Protein AF-X1V7N9-F1 (afdb_monomer)

pLDDT: mean 89.51, std 13.37, range [38.22, 98.44]

Solvent-accessible surface area (backbone atoms only — not comparable to full-atom values): 12592 Å² total; per-residue (Å²): 111,50,79,49,88,51,75,93,70,95,48,98,83,55,87,80,63,100,52,61,42,39,44,36,37,60,33,80,88,41,98,61,36,90,75,56,85,63,62,68,46,77,52,66,62,67,78,52,38,64,58,51,50,52,35,36,80,69,66,78,36,95,77,74,98,68,72,43,44,87,46,46,66,58,38,64,68,34,92,61,50,35,76,69,57,81,83,74,93,64,95,62,65,91,80,86,86,76,58,60,85,38,86,73,41,46,41,65,40,41,48,50,13,56,48,8,44,47,54,49,62,58,45,32,72,74,48,56,65,69,82,72,73,74,75,50,58,76,56,38,86,92,46,92,86,42,74,64,73,90,72,65,60,66,52,64,63,36,62,68,60,14,48,51,28,27,30,75,62,70,16,57,92,56,48,88,58,74,93,80,85,89,84,76,68,98,37,65,62,52,50,54,52,50,55,53,61,72,73,98

Secondary structure (DSSP, 8-state):
-EEE--PPP--TTS---SS-EEEEE--TTSTTGGG---SEEEEE--S-HHHHHHHHHTTS-S--S---GGGHHHHHHSTTHHHH------S----PPP-TTSTTTTSHHHHHHHHHH--HHHHIIIII-S-----SSSSPTTSTT---GGG--S----HHHHHHHHHHTT-GGGTTPPP------S-HHHHHHHHHHHH-

Structure (mmCIF, N/CA/C/O backbone):
data_AF-X1V7N9-F1
#
_entry.id   AF-X1V7N9-F1
#
loop_
_atom_site.group_PDB
_atom_site.id
_atom_site.type_symbol
_atom_site.label_atom_id
_atom_site.label_alt_id
_atom_site.label_comp_id
_atom_site.label_asym_id
_atom_site.label_entity_id
_atom_site.label_seq_id
_atom_site.pdbx_PDB_ins_code
_atom_site.Cartn_x
_atom_site.Cartn_y
_atom_site.Cartn_z
_atom_site.occupancy
_atom_site.B_iso_or_equiv
_atom_site.auth_seq_id
_atom_site.auth_comp_id
_atom_site.auth_asym_id
_atom_site.auth_atom_id
_atom_site.pdbx_PDB_model_num
ATOM 1 N N . MET A 1 1 ? 1.442 10.763 -28.855 1.00 57.47 1 MET A N 1
ATOM 2 C CA . MET A 1 1 ? 1.276 9.351 -29.275 1.00 57.47 1 MET A CA 1
ATOM 3 C C . MET A 1 1 ? -0.052 9.181 -29.985 1.00 57.47 1 MET A C 1
ATOM 5 O O . MET A 1 1 ? -1.033 9.761 -29.531 1.00 57.47 1 MET A O 1
ATOM 9 N N . LYS A 1 2 ? -0.088 8.415 -31.080 1.00 54.50 2 LYS A N 1
ATOM 10 C CA . LYS A 1 2 ? -1.349 7.892 -31.628 1.00 54.50 2 LYS A CA 1
ATOM 11 C C . LYS A 1 2 ? -1.605 6.553 -30.930 1.00 54.50 2 LYS A C 1
ATOM 13 O O . LYS A 1 2 ? -0.701 5.728 -30.841 1.00 54.50 2 LYS A O 1
ATOM 18 N N . ILE A 1 3 ? -2.799 6.384 -30.368 1.00 52.31 3 ILE A N 1
ATOM 19 C CA . ILE A 1 3 ? -3.181 5.175 -29.630 1.00 52.31 3 ILE A CA 1
ATOM 20 C C . ILE A 1 3 ? -4.024 4.310 -30.560 1.00 52.31 3 ILE A C 1
ATOM 22 O O . ILE A 1 3 ? -5.064 4.759 -31.042 1.00 52.31 3 ILE A O 1
ATOM 26 N N . SER A 1 4 ? -3.593 3.074 -30.796 1.00 51.97 4 SER A N 1
ATOM 27 C CA . SER A 1 4 ? -4.365 2.076 -31.534 1.00 51.97 4 SER A CA 1
ATOM 28 C C . SER A 1 4 ? -4.556 0.842 -30.665 1.00 51.97 4 SER A C 1
ATOM 30 O O . SER A 1 4 ? -3.591 0.222 -30.226 1.00 51.97 4 SER A O 1
ATOM 32 N N . THR A 1 5 ? -5.807 0.466 -30.416 1.00 45.84 5 THR A N 1
ATOM 33 C CA . THR A 1 5 ? -6.138 -0.794 -29.747 1.00 45.84 5 THR A CA 1
ATOM 34 C C . THR A 1 5 ? -5.964 -1.932 -30.747 1.00 45.84 5 THR A C 1
ATOM 36 O O . THR A 1 5 ? -6.730 -2.040 -31.703 1.00 45.84 5 THR A O 1
ATOM 39 N N . VAL A 1 6 ? -4.953 -2.778 -30.548 1.00 50.75 6 VAL A N 1
ATOM 40 C CA . VAL A 1 6 ? -4.709 -3.952 -31.393 1.00 50.75 6 VAL A CA 1
ATOM 41 C C . VAL A 1 6 ? -5.011 -5.194 -30.564 1.00 50.75 6 VAL A C 1
ATOM 43 O O . VAL A 1 6 ? -4.301 -5.494 -29.616 1.00 50.75 6 VAL A O 1
ATOM 46 N N . ARG A 1 7 ? -6.082 -5.919 -30.910 1.00 43.81 7 ARG A N 1
ATOM 47 C CA . ARG A 1 7 ? -6.234 -7.321 -30.485 1.00 43.81 7 ARG A CA 1
ATOM 48 C C . ARG A 1 7 ? -5.282 -8.179 -31.316 1.00 43.81 7 ARG A C 1
ATOM 50 O O . ARG A 1 7 ? -5.100 -7.857 -32.494 1.00 43.81 7 ARG A O 1
ATOM 57 N N . PRO A 1 8 ? -4.718 -9.266 -30.771 1.00 42.75 8 PRO A N 1
ATOM 58 C CA . PRO A 1 8 ? -3.712 -10.034 -31.484 1.00 42.75 8 PRO A CA 1
ATOM 59 C C . PRO A 1 8 ? -4.288 -10.564 -32.803 1.00 42.75 8 PRO A C 1
ATOM 61 O O . PRO A 1 8 ? -5.242 -11.343 -32.828 1.00 42.75 8 PRO A O 1
ATOM 64 N N . LYS A 1 9 ? -3.697 -10.138 -33.923 1.00 38.41 9 LYS A N 1
ATOM 65 C CA . LYS A 1 9 ? -3.651 -10.947 -35.141 1.00 38.41 9 LYS A CA 1
ATOM 66 C C . LYS A 1 9 ? -2.248 -11.542 -35.168 1.00 38.41 9 LYS A C 1
ATOM 68 O O . LYS A 1 9 ? -1.301 -10.762 -35.185 1.00 38.41 9 LYS A O 1
ATOM 73 N N . PRO A 1 10 ? -2.096 -12.873 -35.162 1.00 39.56 10 PRO A N 1
ATOM 74 C CA . PRO A 1 10 ? -0.777 -13.477 -35.197 1.00 39.56 10 PRO A CA 1
ATOM 75 C C . PRO A 1 10 ? -0.160 -13.175 -36.565 1.00 39.56 10 PRO A C 1
ATOM 77 O O . PRO A 1 10 ? -0.597 -13.711 -37.585 1.00 39.56 10 PRO A O 1
ATOM 80 N N . THR A 1 11 ? 0.828 -12.286 -36.605 1.00 41.50 11 THR A N 1
ATOM 81 C CA . THR A 1 11 ? 1.711 -12.116 -37.760 1.00 41.50 11 THR A CA 1
ATOM 82 C C . THR A 1 11 ? 3.128 -12.487 -37.350 1.00 41.50 11 THR A C 1
ATOM 84 O O . THR A 1 11 ? 3.500 -12.418 -36.185 1.00 41.50 11 THR A O 1
ATOM 87 N N . LYS A 1 12 ? 3.921 -12.936 -38.325 1.00 38.22 12 LYS A N 1
ATOM 88 C CA . LYS A 1 12 ? 5.269 -13.492 -38.116 1.00 38.22 12 LYS A CA 1
ATOM 89 C C . LYS A 1 12 ? 6.261 -12.542 -37.428 1.00 38.22 12 LYS A C 1
ATOM 91 O O . LYS A 1 12 ? 7.266 -13.026 -36.926 1.00 38.22 12 LYS A O 1
ATOM 96 N N . ASP A 1 13 ? 5.941 -11.249 -37.388 1.00 44.69 13 ASP A N 1
ATOM 97 C CA . ASP A 1 13 ? 6.798 -10.179 -36.873 1.00 44.69 13 ASP A CA 1
ATOM 98 C C . ASP A 1 13 ? 6.237 -9.516 -35.598 1.00 44.69 13 ASP A C 1
ATOM 100 O O . ASP A 1 13 ? 6.839 -8.584 -35.075 1.00 44.69 13 ASP A O 1
ATOM 104 N N . SER A 1 14 ? 5.088 -9.969 -35.074 1.00 48.66 14 SER A N 1
ATOM 105 C CA . SER A 1 14 ? 4.586 -9.490 -33.781 1.00 48.66 14 SER A CA 1
ATOM 106 C C . SER A 1 14 ? 5.320 -10.210 -32.655 1.00 48.66 14 SER A C 1
ATOM 108 O O . SER A 1 14 ? 5.309 -11.444 -32.628 1.00 48.66 14 SER A O 1
ATOM 110 N N . VAL A 1 15 ? 5.898 -9.467 -31.706 1.00 51.47 15 VAL A N 1
ATOM 111 C CA . VAL A 1 15 ? 6.305 -10.017 -30.404 1.00 51.47 15 VAL A CA 1
ATOM 112 C C . VAL A 1 15 ? 5.042 -10.595 -29.766 1.00 51.47 15 VAL A C 1
ATOM 114 O O . VAL A 1 15 ? 4.160 -9.867 -29.312 1.00 51.47 15 VAL A O 1
ATOM 117 N N . GLY A 1 16 ? 4.874 -11.908 -29.890 1.00 56.03 16 GLY A N 1
ATOM 118 C CA . GLY A 1 16 ? 3.649 -12.599 -29.525 1.00 56.03 16 GLY A CA 1
ATOM 119 C C . GLY A 1 16 ? 3.572 -12.753 -28.019 1.00 56.03 16 GLY A C 1
ATOM 120 O O . GLY A 1 16 ? 3.924 -13.806 -27.500 1.00 56.03 16 GLY A O 1
ATOM 121 N N . TYR A 1 17 ? 3.114 -11.720 -27.317 1.00 59.81 17 TYR A N 1
ATOM 122 C CA . TYR A 1 17 ? 2.766 -11.864 -25.911 1.00 59.81 17 TYR A CA 1
ATOM 123 C C . TYR A 1 17 ? 1.557 -12.799 -25.788 1.00 59.81 17 TYR A C 1
ATOM 125 O O . TYR A 1 17 ? 0.575 -12.668 -26.518 1.00 59.81 17 TYR A O 1
ATOM 133 N N . ALA A 1 18 ? 1.608 -13.731 -24.834 1.00 75.81 18 ALA A N 1
ATOM 134 C CA . ALA A 1 18 ? 0.466 -14.581 -24.485 1.00 75.81 18 ALA A CA 1
ATOM 135 C C . ALA A 1 18 ? -0.699 -13.794 -23.840 1.00 75.81 18 ALA A C 1
ATOM 137 O O . ALA A 1 18 ? -1.759 -14.358 -23.575 1.00 75.81 18 ALA A O 1
ATOM 138 N N . PHE A 1 19 ? -0.492 -12.501 -23.588 1.00 81.81 19 PHE A N 1
ATOM 139 C CA . PHE A 1 19 ? -1.401 -11.578 -22.923 1.00 81.81 19 PHE A CA 1
ATOM 140 C C . PHE A 1 19 ? -1.935 -10.534 -23.906 1.00 81.81 19 PHE A C 1
ATOM 142 O O . PHE A 1 19 ? -1.279 -10.200 -24.895 1.00 81.81 19 PHE A O 1
ATOM 149 N N . ASP A 1 20 ? -3.102 -9.969 -23.600 1.00 87.00 20 ASP A N 1
ATOM 150 C CA . ASP A 1 20 ? -3.608 -8.803 -24.321 1.00 87.00 20 ASP A CA 1
ATOM 151 C C . ASP A 1 20 ? -2.702 -7.581 -24.077 1.00 87.00 20 ASP A C 1
ATOM 153 O O . ASP A 1 20 ? -2.124 -7.412 -23.000 1.00 87.00 20 ASP A O 1
ATOM 157 N N . TYR A 1 21 ? -2.593 -6.688 -25.062 1.00 88.88 21 TYR A N 1
ATOM 158 C CA . TYR A 1 21 ? -1.763 -5.486 -24.964 1.00 88.88 21 TYR A CA 1
ATOM 159 C C . TYR A 1 21 ? -2.364 -4.298 -25.720 1.00 88.88 21 TYR A C 1
ATOM 161 O O . TYR A 1 21 ? -3.185 -4.442 -26.627 1.00 88.88 21 TYR A O 1
ATOM 169 N N . LEU A 1 22 ? -1.932 -3.095 -25.346 1.00 91.19 22 LEU A N 1
ATOM 170 C CA . LEU A 1 22 ? -2.147 -1.867 -26.106 1.00 91.19 22 LEU A CA 1
ATOM 171 C C . LEU A 1 22 ? -0.831 -1.453 -26.765 1.00 91.19 22 LEU A C 1
ATOM 173 O O . LEU A 1 22 ? 0.187 -1.366 -26.081 1.00 91.19 22 LEU A O 1
ATOM 177 N N . VAL A 1 23 ? -0.859 -1.143 -28.064 1.00 91.75 23 VAL A N 1
ATOM 178 C CA . VAL A 1 23 ? 0.304 -0.569 -28.755 1.00 91.75 23 VAL A CA 1
ATOM 179 C C . VAL A 1 23 ? 0.139 0.936 -28.857 1.00 91.75 23 VAL A C 1
ATOM 181 O O . VAL A 1 23 ? -0.867 1.447 -29.363 1.00 91.75 23 VAL A O 1
ATOM 184 N N . MET A 1 24 ? 1.150 1.652 -28.389 1.00 90.94 24 MET A N 1
ATOM 185 C CA . MET A 1 24 ? 1.294 3.083 -28.600 1.00 90.94 24 MET A CA 1
ATOM 186 C C . MET A 1 24 ? 2.464 3.306 -29.544 1.00 90.94 24 MET A C 1
ATOM 188 O O . MET A 1 24 ? 3.582 2.906 -29.238 1.00 90.94 24 MET A O 1
ATOM 192 N N . VAL A 1 25 ? 2.204 3.959 -30.674 1.00 91.19 25 VAL A N 1
ATOM 193 C CA . VAL A 1 25 ? 3.229 4.252 -31.681 1.00 91.19 25 VAL A CA 1
ATOM 194 C C . VAL A 1 25 ? 3.631 5.723 -31.628 1.00 91.19 25 VAL A C 1
ATOM 196 O O . VAL A 1 25 ? 2.815 6.614 -31.320 1.00 91.19 25 VAL A O 1
ATOM 199 N N . LYS A 1 26 ? 4.900 5.985 -31.940 1.00 89.50 26 LYS A N 1
ATOM 200 C CA . LYS A 1 26 ? 5.450 7.330 -32.087 1.00 89.50 26 LYS A CA 1
ATOM 201 C C . LYS A 1 26 ? 4.579 8.135 -33.050 1.00 89.50 26 LYS A C 1
ATOM 203 O O . LYS A 1 26 ? 4.226 7.689 -34.139 1.00 89.50 26 LYS A O 1
ATOM 208 N N . ASN A 1 27 ? 4.181 9.332 -32.617 1.00 90.56 27 ASN A N 1
ATOM 209 C CA . ASN A 1 27 ? 3.414 10.239 -33.463 1.00 90.56 27 ASN A CA 1
ATOM 210 C C . ASN A 1 27 ? 4.386 11.185 -34.178 1.00 90.56 27 ASN A C 1
ATOM 212 O O . ASN A 1 27 ? 4.932 12.048 -33.490 1.00 90.56 27 ASN A O 1
ATOM 216 N N . PRO A 1 28 ? 4.575 11.075 -35.505 1.00 89.38 28 PRO A N 1
ATOM 217 C CA . PRO A 1 28 ? 5.468 11.973 -36.237 1.00 89.38 28 PRO A CA 1
ATOM 218 C C . PRO A 1 28 ? 4.973 13.426 -36.218 1.00 89.38 28 PRO A C 1
ATOM 220 O O . PRO A 1 28 ? 5.774 14.342 -36.321 1.00 89.38 28 PRO A O 1
ATOM 223 N N . ASP A 1 29 ? 3.670 13.645 -36.007 1.00 91.12 29 ASP A N 1
ATOM 224 C CA . ASP A 1 29 ? 3.061 14.981 -35.965 1.00 91.12 29 ASP A CA 1
ATOM 225 C C . ASP A 1 29 ? 3.163 15.646 -34.570 1.00 91.12 29 ASP A C 1
ATOM 227 O O . ASP A 1 29 ? 2.508 16.652 -34.301 1.00 91.12 29 ASP A O 1
ATOM 231 N N . CYS A 1 30 ? 3.888 15.041 -33.622 1.00 88.62 30 CYS A N 1
ATOM 232 C CA . CYS A 1 30 ? 4.069 15.598 -32.279 1.00 88.62 30 CYS A CA 1
ATOM 233 C C . CYS A 1 30 ? 5.062 16.767 -32.310 1.00 88.62 30 CYS A C 1
ATOM 235 O O . CYS A 1 30 ? 6.063 16.694 -33.013 1.00 88.62 30 CYS A O 1
ATOM 237 N N . TYR A 1 31 ? 4.821 17.802 -31.499 1.00 86.38 31 TYR A N 1
ATOM 238 C CA . TYR A 1 31 ? 5.667 19.004 -31.420 1.00 86.38 31 TYR A CA 1
ATOM 239 C C . TYR A 1 31 ? 7.163 18.694 -31.186 1.00 86.38 31 TYR A C 1
ATOM 241 O O . TYR A 1 31 ? 8.016 19.379 -31.735 1.00 86.38 31 TYR A O 1
ATOM 249 N N . GLU A 1 32 ? 7.469 17.614 -30.457 1.00 90.25 32 GLU A N 1
ATOM 250 C CA . GLU A 1 32 ? 8.830 17.126 -30.153 1.00 90.25 32 GLU A CA 1
ATOM 251 C C . GLU A 1 32 ? 9.079 15.710 -30.709 1.00 90.25 32 GLU A C 1
ATOM 253 O O . GLU A 1 32 ? 9.731 14.876 -30.083 1.00 90.25 32 GLU A O 1
ATOM 258 N N . ALA A 1 33 ? 8.521 15.376 -31.878 1.00 87.75 33 ALA A N 1
ATOM 259 C CA . ALA A 1 33 ? 8.660 14.031 -32.443 1.00 87.75 33 ALA A CA 1
ATOM 260 C C . ALA A 1 33 ? 10.128 13.598 -32.632 1.00 87.75 33 ALA A C 1
ATOM 262 O O . ALA A 1 33 ? 10.444 12.429 -32.408 1.00 87.75 33 ALA A O 1
ATOM 263 N N . ASP A 1 34 ? 11.028 14.514 -32.989 1.00 90.31 34 ASP A N 1
ATOM 264 C CA . ASP A 1 34 ? 12.445 14.201 -33.216 1.00 90.31 34 ASP A CA 1
ATOM 265 C C . ASP A 1 34 ? 13.204 13.839 -31.925 1.00 90.31 34 ASP A C 1
ATOM 267 O O . ASP A 1 34 ? 14.196 13.116 -31.985 1.00 90.31 34 ASP A O 1
ATOM 271 N N . GLU A 1 35 ? 12.711 14.255 -30.753 1.00 93.19 35 GLU A N 1
ATOM 272 C CA . GLU A 1 35 ? 13.327 13.948 -29.452 1.00 93.19 35 GLU A CA 1
ATOM 273 C C . GLU A 1 35 ? 12.865 12.601 -28.871 1.00 93.19 35 GLU A C 1
ATOM 275 O O . GLU A 1 35 ? 13.522 12.017 -28.007 1.00 93.19 35 GLU A O 1
ATOM 280 N N . VAL A 1 36 ? 11.744 12.060 -29.358 1.00 90.88 36 VAL A N 1
ATOM 281 C CA . VAL A 1 36 ? 11.215 10.772 -28.892 1.00 90.88 36 VAL A CA 1
ATOM 282 C C . VAL A 1 36 ? 12.043 9.626 -29.474 1.00 90.88 36 VAL A C 1
ATOM 284 O O . VAL A 1 36 ? 11.949 9.327 -30.664 1.00 90.88 36 VAL A O 1
ATOM 287 N N . GLN A 1 37 ? 12.814 8.941 -28.628 1.00 93.44 37 GLN A N 1
ATOM 288 C CA . GLN A 1 37 ? 13.669 7.815 -29.040 1.00 93.44 37 GLN A CA 1
ATOM 289 C C . GLN A 1 37 ? 12.951 6.458 -29.107 1.00 93.44 37 GLN A C 1
ATOM 291 O O . GLN A 1 37 ? 13.507 5.500 -29.632 1.00 93.44 37 GLN A O 1
ATOM 296 N N . ILE A 1 38 ? 11.739 6.360 -28.554 1.00 92.31 38 ILE A N 1
ATOM 297 C CA . ILE A 1 38 ? 10.967 5.114 -28.499 1.00 92.31 38 ILE A CA 1
ATOM 298 C C . ILE A 1 38 ? 9.944 5.107 -29.636 1.00 92.31 38 ILE A C 1
ATOM 300 O O . ILE A 1 38 ? 9.050 5.956 -29.671 1.00 92.31 38 ILE A O 1
ATOM 304 N N . ASP A 1 39 ? 10.058 4.133 -30.537 1.00 91.19 39 ASP A N 1
ATOM 305 C CA . ASP A 1 39 ? 9.153 3.997 -31.682 1.00 91.19 39 ASP A CA 1
ATOM 306 C C . ASP A 1 39 ? 7.799 3.400 -31.285 1.00 91.19 39 ASP A C 1
ATOM 308 O O . ASP A 1 39 ? 6.749 3.881 -31.718 1.00 91.19 39 ASP A O 1
ATOM 312 N N . GLU A 1 40 ? 7.812 2.385 -30.420 1.00 92.44 40 GLU A N 1
ATOM 313 C CA . GLU A 1 40 ? 6.616 1.668 -29.986 1.00 92.44 40 GLU A CA 1
ATOM 314 C C . GLU A 1 40 ? 6.681 1.327 -28.498 1.00 92.44 40 GLU A C 1
ATOM 316 O O . GLU A 1 40 ? 7.735 0.999 -27.955 1.00 92.44 40 GLU A O 1
ATOM 321 N N . ILE A 1 41 ? 5.527 1.372 -27.838 1.00 92.75 41 ILE A N 1
ATOM 322 C CA . ILE A 1 41 ? 5.343 0.864 -26.482 1.00 92.75 41 ILE A CA 1
ATOM 323 C C . ILE A 1 41 ? 4.235 -0.177 -26.507 1.00 92.75 41 ILE A C 1
ATOM 325 O O . ILE A 1 41 ? 3.099 0.121 -26.882 1.00 92.75 41 ILE A O 1
ATOM 329 N N . TYR A 1 42 ? 4.571 -1.372 -26.036 1.00 93.00 42 TYR A N 1
ATOM 330 C CA . TYR A 1 42 ? 3.639 -2.465 -25.805 1.00 93.00 42 TYR A CA 1
ATOM 331 C C . TYR A 1 42 ? 3.242 -2.456 -24.329 1.00 93.00 42 TYR A C 1
ATOM 333 O O . TYR A 1 42 ? 3.990 -2.896 -23.460 1.00 93.00 42 TYR A O 1
ATOM 341 N N . ALA A 1 43 ? 2.063 -1.918 -24.028 1.00 92.75 43 ALA A N 1
ATOM 342 C CA . ALA A 1 43 ? 1.494 -1.959 -22.688 1.00 92.75 43 ALA A CA 1
ATOM 343 C C . ALA A 1 43 ? 0.736 -3.280 -22.505 1.00 92.75 43 ALA A C 1
ATOM 345 O O . ALA A 1 43 ? -0.452 -3.378 -22.822 1.00 92.75 43 ALA A O 1
ATOM 346 N N . VAL A 1 44 ? 1.457 -4.300 -22.041 1.00 91.88 44 VAL A N 1
ATOM 347 C CA . VAL A 1 44 ? 0.934 -5.650 -21.800 1.00 91.88 44 VAL A CA 1
ATOM 348 C C . VAL A 1 44 ? 0.076 -5.670 -20.532 1.00 91.88 44 VAL A C 1
ATOM 350 O O . VAL A 1 44 ? 0.462 -5.126 -19.497 1.00 91.88 44 VAL A O 1
ATOM 353 N N . MET A 1 45 ? -1.106 -6.280 -20.610 1.00 89.56 45 MET A N 1
ATOM 354 C CA . MET A 1 45 ? -2.056 -6.378 -19.503 1.00 89.56 45 MET A CA 1
ATOM 355 C C . MET A 1 45 ? -1.848 -7.693 -18.753 1.00 89.56 45 MET A C 1
ATOM 357 O O . MET A 1 45 ? -2.264 -8.756 -19.208 1.00 89.56 45 MET A O 1
ATOM 361 N N . ILE A 1 46 ? -1.198 -7.607 -17.593 1.00 90.19 46 ILE A N 1
ATOM 362 C CA . ILE A 1 46 ? -0.901 -8.747 -16.720 1.00 90.19 46 ILE A CA 1
ATOM 363 C C . ILE A 1 46 ? -1.472 -8.447 -15.337 1.00 90.19 46 ILE A C 1
ATOM 365 O O . ILE A 1 46 ? -1.123 -7.435 -14.730 1.00 90.19 46 ILE A O 1
ATOM 369 N N . GLU A 1 47 ? -2.378 -9.303 -14.860 1.00 87.19 47 GLU A N 1
ATOM 370 C CA . GLU A 1 47 ? -3.054 -9.107 -13.570 1.00 87.19 47 GLU A CA 1
ATOM 371 C C . GLU A 1 47 ? -2.176 -9.511 -12.379 1.00 87.19 47 GLU A C 1
ATOM 373 O O . GLU A 1 47 ? -2.135 -8.802 -11.373 1.00 87.19 47 GLU A O 1
ATOM 378 N N . GLU A 1 48 ? -1.459 -10.630 -12.498 1.00 91.19 48 GLU A N 1
ATOM 379 C CA . GLU A 1 48 ? -0.610 -11.163 -11.431 1.00 91.19 48 GLU A CA 1
ATOM 380 C C . GLU A 1 48 ? 0.785 -10.516 -11.500 1.00 91.19 48 GLU A C 1
ATOM 382 O O . GLU A 1 48 ? 1.521 -10.672 -12.482 1.00 91.19 48 GLU A O 1
ATOM 387 N N . GLN A 1 49 ? 1.163 -9.780 -10.450 1.00 93.69 49 GLN A N 1
ATOM 388 C CA . GLN A 1 49 ? 2.438 -9.057 -10.376 1.00 93.69 49 GLN A CA 1
ATOM 389 C C . GLN A 1 49 ? 3.615 -10.039 -10.391 1.00 93.69 49 GLN A C 1
ATOM 391 O O . GLN A 1 49 ? 4.655 -9.739 -10.973 1.00 93.69 49 GLN A O 1
ATOM 396 N N . SER A 1 50 ? 3.439 -11.220 -9.794 1.00 94.38 50 SER A N 1
ATOM 397 C CA . SER A 1 50 ? 4.417 -12.315 -9.799 1.00 94.38 50 SER A CA 1
ATOM 398 C C . SER A 1 50 ? 4.754 -12.792 -11.217 1.00 94.38 50 SER A C 1
ATOM 400 O O . SER A 1 50 ? 5.920 -12.994 -11.556 1.00 94.38 50 SER A O 1
ATOM 402 N N . THR A 1 51 ? 3.743 -12.888 -12.083 1.00 94.38 51 THR A N 1
ATOM 403 C CA . THR A 1 51 ? 3.922 -13.236 -13.500 1.00 94.38 51 THR A CA 1
ATOM 404 C C . THR A 1 51 ? 4.641 -12.121 -14.253 1.00 94.38 51 THR A C 1
ATOM 406 O O . THR A 1 51 ? 5.570 -12.390 -15.011 1.00 94.38 51 THR A O 1
ATOM 409 N N . ALA A 1 52 ? 4.255 -10.862 -14.022 1.00 94.88 52 ALA A N 1
ATOM 410 C CA . ALA A 1 52 ? 4.922 -9.721 -14.643 1.00 94.88 52 ALA A CA 1
ATOM 411 C C . ALA A 1 52 ? 6.404 -9.632 -14.231 1.00 94.88 52 ALA A C 1
ATOM 413 O O . ALA A 1 52 ? 7.260 -9.399 -15.081 1.00 94.88 52 ALA A O 1
ATOM 414 N N . LEU A 1 53 ? 6.723 -9.883 -12.956 1.00 96.75 53 LEU A N 1
ATOM 415 C CA . LEU A 1 53 ? 8.104 -9.916 -12.478 1.00 96.75 53 LEU A CA 1
ATOM 416 C C . LEU A 1 53 ? 8.924 -11.019 -13.152 1.00 96.75 53 LEU A C 1
ATOM 418 O O . LEU A 1 53 ? 10.023 -10.744 -13.621 1.00 96.75 53 LEU A O 1
ATOM 422 N N . ALA A 1 54 ? 8.377 -12.230 -13.269 1.00 95.81 54 ALA A N 1
ATOM 423 C CA . ALA A 1 54 ? 9.065 -13.332 -13.937 1.00 95.81 54 ALA A CA 1
ATOM 424 C C . ALA A 1 54 ? 9.377 -13.021 -15.414 1.00 95.81 54 ALA A C 1
ATOM 426 O O . ALA A 1 54 ? 10.461 -13.336 -15.897 1.00 95.81 54 ALA A O 1
ATOM 427 N N . LEU A 1 55 ? 8.457 -12.362 -16.127 1.00 95.00 55 LEU A N 1
ATOM 428 C CA . LEU A 1 55 ? 8.679 -11.933 -17.514 1.00 95.00 55 LEU A CA 1
ATOM 429 C C . LEU A 1 55 ? 9.715 -10.809 -17.623 1.00 95.00 55 LEU A C 1
ATOM 431 O O . LEU A 1 55 ? 10.478 -10.775 -18.584 1.00 95.00 55 LEU A O 1
ATOM 435 N N . TYR A 1 56 ? 9.763 -9.899 -16.648 1.00 96.62 56 TYR A N 1
ATOM 436 C CA . TYR A 1 56 ? 10.808 -8.876 -16.570 1.00 96.62 56 TYR A CA 1
ATOM 437 C C . TYR A 1 56 ? 12.189 -9.502 -16.357 1.00 96.62 56 TYR A C 1
ATOM 439 O O . TYR A 1 56 ? 13.108 -9.236 -17.126 1.00 96.62 56 TYR A O 1
ATOM 447 N N . GLU A 1 57 ? 12.321 -10.404 -15.382 1.00 95.81 57 GLU A N 1
ATOM 448 C CA . GLU A 1 57 ? 13.569 -11.137 -15.122 1.00 95.81 57 GLU A CA 1
ATOM 449 C C . GLU A 1 57 ? 13.969 -12.040 -16.305 1.00 95.81 57 GLU A C 1
ATOM 451 O O . GLU A 1 57 ? 15.155 -12.257 -16.552 1.00 95.81 57 GLU A O 1
ATOM 456 N N . GLY A 1 58 ? 12.987 -12.527 -17.071 1.00 95.19 58 GLY A N 1
ATOM 457 C CA . GLY A 1 58 ? 13.178 -13.260 -18.324 1.00 95.19 58 GLY A CA 1
ATOM 458 C C . GLY A 1 58 ? 13.523 -12.388 -19.540 1.00 95.19 58 GLY A C 1
ATOM 459 O O . GLY A 1 58 ? 13.820 -12.929 -20.604 1.00 95.19 58 GLY A O 1
ATOM 460 N N . GLY A 1 59 ? 13.500 -11.057 -19.406 1.00 94.12 59 GLY A N 1
ATOM 461 C CA . GLY A 1 59 ? 13.801 -10.108 -20.482 1.00 94.12 59 GLY A CA 1
ATOM 462 C C . GLY A 1 59 ? 12.665 -9.877 -21.488 1.00 94.12 59 GLY A C 1
ATOM 463 O O . GLY A 1 59 ? 12.882 -9.229 -22.510 1.00 94.12 59 GLY A O 1
ATOM 464 N N . GLU A 1 60 ? 11.458 -10.380 -21.219 1.00 93.25 60 GLU A N 1
ATOM 465 C CA . GLU A 1 60 ? 10.272 -10.188 -22.067 1.00 93.25 60 GLU A CA 1
ATOM 466 C C . GLU A 1 60 ? 9.575 -8.840 -21.818 1.00 93.25 60 GLU A C 1
ATOM 468 O O . GLU A 1 60 ? 8.888 -8.317 -22.702 1.00 93.25 60 GLU A O 1
ATOM 473 N N . LEU A 1 61 ? 9.756 -8.265 -20.624 1.00 94.94 61 LEU A N 1
ATOM 474 C CA . LEU A 1 61 ? 9.295 -6.924 -20.265 1.00 94.94 61 LEU A CA 1
ATOM 475 C C . LEU A 1 61 ? 10.485 -6.021 -19.945 1.00 94.94 61 LEU A C 1
ATOM 477 O O . LEU A 1 61 ? 11.420 -6.428 -19.266 1.00 94.94 61 LEU A O 1
ATOM 481 N N . ASN A 1 62 ? 10.420 -4.762 -20.381 1.00 94.62 62 ASN A N 1
ATOM 482 C CA . ASN A 1 62 ? 11.481 -3.781 -20.121 1.00 94.62 62 ASN A CA 1
ATOM 483 C C . ASN A 1 62 ? 11.233 -2.918 -18.879 1.00 94.62 62 ASN A C 1
ATOM 485 O O . ASN A 1 62 ? 12.151 -2.251 -18.410 1.00 94.62 62 ASN A O 1
ATOM 489 N N . ALA A 1 63 ? 10.002 -2.880 -18.367 1.00 94.38 63 ALA A N 1
ATOM 490 C CA . ALA A 1 63 ? 9.641 -2.082 -17.203 1.00 94.38 63 ALA A CA 1
ATOM 491 C C . ALA A 1 63 ? 8.397 -2.641 -16.512 1.00 94.38 63 ALA A C 1
ATOM 493 O O . ALA A 1 63 ? 7.484 -3.151 -17.164 1.00 94.38 63 ALA A O 1
ATOM 494 N N . LEU A 1 64 ? 8.340 -2.463 -15.194 1.00 94.62 64 LEU A N 1
ATOM 495 C CA . LEU A 1 64 ? 7.193 -2.806 -14.362 1.00 94.62 64 LEU A CA 1
ATOM 496 C C . LEU A 1 64 ? 6.665 -1.558 -13.664 1.00 94.62 64 LEU A C 1
ATOM 498 O O . LEU A 1 64 ? 7.429 -0.702 -13.220 1.00 94.62 64 LEU A O 1
ATOM 502 N N . ARG A 1 65 ? 5.339 -1.456 -13.542 1.00 88.94 65 ARG A N 1
ATOM 503 C CA . ARG A 1 65 ? 4.713 -0.362 -12.785 1.00 88.94 65 ARG A CA 1
ATOM 504 C C . ARG A 1 65 ? 4.829 -0.581 -11.276 1.00 88.94 65 ARG A C 1
ATOM 506 O O . ARG A 1 65 ? 4.925 0.385 -10.524 1.00 88.94 65 ARG A O 1
ATOM 513 N N . GLU A 1 66 ? 4.745 -1.838 -10.858 1.00 89.31 66 GLU A N 1
ATOM 514 C CA . GLU A 1 66 ? 4.766 -2.310 -9.475 1.00 89.31 66 GLU A CA 1
ATOM 515 C C . GLU A 1 66 ? 5.380 -3.712 -9.449 1.00 89.31 66 GLU A C 1
ATOM 517 O O . GLU A 1 66 ? 5.363 -4.415 -10.460 1.00 89.31 66 GLU A O 1
ATOM 522 N N . VAL A 1 67 ? 5.883 -4.117 -8.286 1.00 93.81 67 VAL A N 1
ATOM 523 C CA . VAL A 1 67 ? 6.429 -5.454 -8.028 1.00 93.81 67 VAL A CA 1
ATOM 524 C C . VAL A 1 67 ? 5.627 -6.133 -6.911 1.00 93.81 67 VAL A C 1
ATOM 526 O O . VAL A 1 67 ? 5.005 -5.428 -6.107 1.00 93.81 67 VAL A O 1
ATOM 529 N N . PRO A 1 68 ? 5.622 -7.475 -6.831 1.00 95.12 68 PRO A N 1
ATOM 530 C CA . PRO A 1 68 ? 4.995 -8.196 -5.730 1.00 95.12 68 PRO A CA 1
ATOM 531 C C . PRO A 1 68 ? 5.568 -7.772 -4.378 1.00 95.12 68 PRO A C 1
ATOM 533 O O . PRO A 1 68 ? 6.783 -7.660 -4.203 1.00 95.12 68 PRO A O 1
ATOM 536 N N . LEU A 1 69 ? 4.694 -7.603 -3.383 1.00 94.44 69 LEU A N 1
ATOM 537 C CA . LEU A 1 69 ? 5.118 -7.234 -2.026 1.00 94.44 69 LEU A CA 1
ATOM 538 C C . LEU A 1 69 ? 6.028 -8.293 -1.384 1.00 94.44 69 LEU A C 1
ATOM 540 O O . LEU A 1 69 ? 6.899 -7.958 -0.584 1.00 94.44 69 LEU A O 1
ATOM 544 N N . GLU A 1 70 ? 5.836 -9.566 -1.737 1.00 93.56 70 GLU A N 1
ATOM 545 C CA . GLU A 1 70 ? 6.606 -10.689 -1.189 1.00 93.56 70 GLU A CA 1
ATOM 546 C C . GLU A 1 70 ? 8.055 -10.710 -1.703 1.00 93.56 70 GLU A C 1
ATOM 548 O O . GLU A 1 70 ? 8.952 -11.159 -0.990 1.00 93.56 70 GLU A O 1
ATOM 553 N N . ASP A 1 71 ? 8.302 -10.135 -2.882 1.00 95.88 71 ASP A N 1
ATOM 554 C CA . ASP A 1 71 ? 9.623 -10.057 -3.503 1.00 95.88 71 ASP A CA 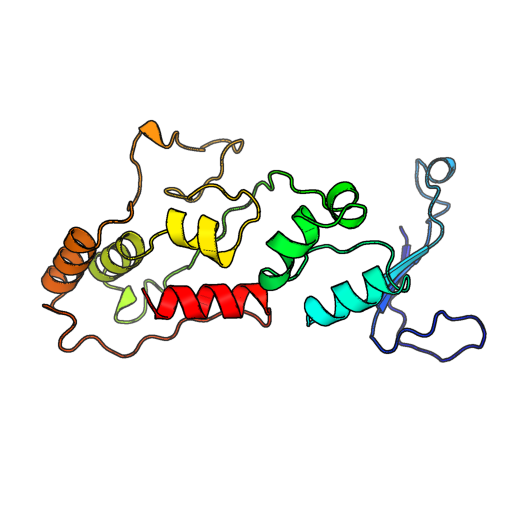1
ATOM 555 C C . ASP A 1 71 ? 10.431 -8.831 -3.062 1.00 95.88 71 ASP A C 1
ATOM 557 O O . ASP A 1 71 ? 11.630 -8.779 -3.317 1.00 95.88 71 ASP A O 1
ATOM 561 N N . MET A 1 72 ? 9.831 -7.854 -2.372 1.00 95.88 72 MET A N 1
ATOM 562 C CA . MET A 1 72 ? 10.497 -6.583 -2.042 1.00 95.88 72 MET A CA 1
ATOM 563 C C . MET A 1 72 ? 11.858 -6.757 -1.355 1.00 95.88 72 MET A C 1
ATOM 565 O O . MET A 1 72 ? 12.815 -6.074 -1.719 1.00 95.88 72 MET A O 1
ATOM 569 N N . ASP A 1 73 ? 11.974 -7.673 -0.390 1.00 95.56 73 ASP A N 1
ATOM 570 C CA . ASP A 1 73 ? 13.249 -7.920 0.300 1.00 95.56 73 ASP A CA 1
ATOM 571 C C . ASP A 1 73 ? 14.280 -8.568 -0.627 1.00 95.56 73 ASP A C 1
ATOM 573 O O . ASP A 1 73 ? 15.453 -8.194 -0.609 1.00 95.56 73 ASP A O 1
ATOM 577 N N . ARG A 1 74 ? 13.837 -9.505 -1.474 1.00 96.56 74 ARG A N 1
ATOM 578 C CA . ARG A 1 74 ? 14.686 -10.165 -2.470 1.00 96.56 74 ARG A CA 1
ATOM 579 C C . ARG A 1 74 ? 15.215 -9.150 -3.480 1.00 96.56 74 ARG A C 1
ATOM 581 O O . ARG A 1 74 ? 16.415 -9.118 -3.723 1.00 96.56 74 ARG A O 1
ATOM 588 N N . LEU A 1 75 ? 14.343 -8.294 -4.009 1.00 97.06 75 LEU A N 1
ATOM 589 C CA . LEU A 1 75 ? 14.696 -7.262 -4.985 1.00 97.06 75 LEU A CA 1
ATOM 590 C C . LEU A 1 75 ? 15.682 -6.245 -4.405 1.00 97.06 75 LEU A C 1
ATOM 592 O O . LEU A 1 75 ? 16.646 -5.879 -5.069 1.00 97.06 75 LEU A O 1
ATOM 596 N N . LYS A 1 76 ? 15.490 -5.825 -3.148 1.00 96.31 76 LYS A N 1
ATOM 597 C CA . LYS A 1 76 ? 16.428 -4.923 -2.459 1.00 96.31 76 LYS A CA 1
ATOM 598 C C . LYS A 1 76 ? 17.790 -5.565 -2.186 1.00 96.31 76 LYS A C 1
ATOM 600 O O . LYS A 1 76 ? 18.788 -4.851 -2.146 1.00 96.31 76 LYS A O 1
ATOM 605 N N . ALA A 1 77 ? 17.832 -6.877 -1.963 1.00 97.50 77 ALA A N 1
ATOM 606 C CA . ALA A 1 77 ? 19.065 -7.607 -1.672 1.00 97.50 77 ALA A CA 1
ATOM 607 C C . ALA A 1 77 ? 19.841 -8.034 -2.933 1.00 97.50 77 ALA A C 1
ATOM 609 O O . ALA A 1 77 ? 21.040 -8.301 -2.850 1.00 97.50 77 ALA A O 1
ATOM 610 N N . ASP A 1 78 ? 19.177 -8.116 -4.086 1.00 98.19 78 ASP A N 1
ATOM 611 C CA . ASP A 1 78 ? 19.779 -8.573 -5.336 1.00 98.19 78 ASP A CA 1
ATOM 612 C C . ASP A 1 78 ? 20.750 -7.528 -5.935 1.00 98.19 78 ASP A C 1
ATOM 614 O O . ASP A 1 78 ? 20.405 -6.349 -6.034 1.00 98.19 78 ASP A O 1
ATOM 618 N N . PRO A 1 79 ? 21.966 -7.906 -6.375 1.00 97.25 79 PRO A N 1
ATOM 619 C CA . PRO A 1 79 ? 22.988 -6.960 -6.843 1.00 97.25 79 PRO A CA 1
ATOM 620 C C . PRO A 1 79 ? 22.682 -6.261 -8.181 1.00 97.25 79 PRO A C 1
ATOM 622 O O . PRO A 1 79 ? 23.360 -5.279 -8.523 1.00 97.25 79 PRO A O 1
ATOM 625 N N . VAL A 1 80 ? 21.728 -6.781 -8.956 1.00 96.38 80 VAL A N 1
ATOM 626 C 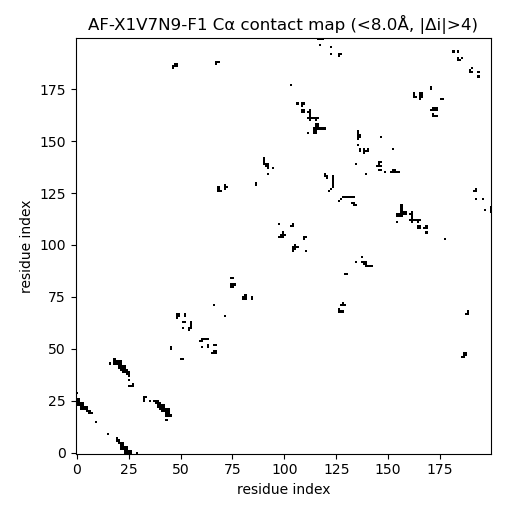CA . VAL A 1 80 ? 21.271 -6.215 -10.230 1.00 96.38 80 VAL A CA 1
ATOM 627 C C . VAL A 1 80 ? 19.932 -5.522 -10.016 1.00 96.38 80 VAL A C 1
ATOM 629 O O . VAL A 1 80 ? 19.851 -4.307 -10.195 1.00 96.38 80 VAL A O 1
ATOM 632 N N . LEU A 1 81 ? 18.927 -6.253 -9.530 1.00 97.06 81 LEU A N 1
ATOM 633 C CA . LEU A 1 81 ? 17.556 -5.749 -9.418 1.00 97.06 81 LEU A CA 1
ATOM 634 C C . LEU A 1 81 ? 17.437 -4.604 -8.407 1.00 97.06 81 LEU A C 1
ATOM 636 O O . LEU A 1 81 ? 16.608 -3.721 -8.593 1.00 97.06 81 LEU A O 1
ATOM 640 N N . SER A 1 82 ? 18.298 -4.534 -7.385 1.00 96.81 82 SER A N 1
ATOM 641 C CA . SER A 1 82 ? 18.311 -3.392 -6.453 1.00 96.81 82 SER A CA 1
ATOM 642 C C . SER A 1 82 ? 18.672 -2.064 -7.122 1.00 96.81 82 SER A C 1
ATOM 644 O O . SER A 1 82 ? 18.271 -1.010 -6.635 1.00 96.81 82 SER A O 1
ATOM 646 N N . LYS A 1 83 ? 19.421 -2.097 -8.232 1.00 97.12 83 LYS A N 1
ATOM 647 C CA . LYS A 1 83 ? 19.791 -0.900 -9.007 1.00 97.12 83 LYS A CA 1
ATOM 648 C C . LYS A 1 83 ? 18.702 -0.494 -9.995 1.00 97.12 83 LYS A C 1
ATOM 650 O O . LYS A 1 83 ? 18.652 0.664 -10.395 1.00 97.12 83 LYS A O 1
ATOM 655 N N . GLU A 1 84 ? 17.866 -1.446 -10.394 1.00 96.62 84 GLU A N 1
ATOM 656 C CA . GLU A 1 84 ? 16.729 -1.244 -11.296 1.00 96.62 84 GLU A CA 1
ATOM 657 C C . GLU A 1 84 ? 15.454 -0.880 -10.521 1.00 96.62 84 GLU A C 1
ATOM 659 O O . GLU A 1 84 ? 14.581 -0.178 -11.034 1.00 96.62 84 GLU A O 1
ATOM 664 N N . LEU A 1 85 ? 15.363 -1.303 -9.256 1.00 96.06 85 LEU A N 1
ATOM 665 C CA . LEU A 1 85 ? 14.277 -0.967 -8.351 1.00 96.06 85 LEU A CA 1
ATOM 666 C C . LEU A 1 85 ? 14.305 0.524 -8.014 1.00 96.06 85 LEU A C 1
ATOM 668 O O . LEU A 1 85 ? 15.178 1.017 -7.301 1.00 96.06 85 LEU A O 1
ATOM 672 N N . TYR A 1 86 ? 13.274 1.229 -8.465 1.00 94.62 86 TYR A N 1
ATOM 673 C CA . TYR A 1 86 ? 13.089 2.639 -8.168 1.00 94.62 86 TYR A CA 1
ATOM 674 C C . TYR A 1 86 ? 11.896 2.854 -7.233 1.00 94.62 86 TYR A C 1
ATOM 676 O O . TYR A 1 86 ? 10.741 2.648 -7.611 1.00 94.62 86 TYR A O 1
ATOM 684 N N . ILE A 1 87 ? 12.178 3.299 -6.007 1.00 92.25 87 ILE A N 1
ATOM 685 C CA . ILE A 1 87 ? 11.171 3.687 -5.014 1.00 92.25 87 ILE A CA 1
ATOM 686 C C . ILE A 1 87 ? 11.187 5.208 -4.905 1.00 92.25 87 ILE A C 1
ATOM 688 O O . ILE A 1 87 ? 12.207 5.808 -4.570 1.00 92.25 87 ILE A O 1
ATOM 692 N N . ALA A 1 88 ? 10.049 5.840 -5.180 1.00 89.62 88 ALA A N 1
ATOM 693 C CA . ALA A 1 88 ? 9.908 7.285 -5.085 1.00 89.62 88 ALA A CA 1
ATOM 694 C C . ALA A 1 88 ? 8.562 7.681 -4.469 1.00 89.62 88 ALA A C 1
ATOM 696 O O . ALA A 1 88 ? 7.568 6.962 -4.637 1.00 89.62 88 ALA A O 1
ATOM 697 N N . PRO A 1 89 ? 8.495 8.843 -3.789 1.00 85.06 89 PRO A N 1
ATOM 698 C CA . PRO A 1 89 ? 7.238 9.379 -3.299 1.00 85.06 89 PRO A CA 1
ATOM 699 C C . PRO A 1 89 ? 6.228 9.542 -4.434 1.00 85.06 89 PRO A C 1
ATOM 701 O O . PRO A 1 89 ? 6.499 10.173 -5.456 1.00 85.06 89 PRO A O 1
ATOM 704 N N . ARG A 1 90 ? 5.028 9.009 -4.223 1.00 86.81 90 ARG A N 1
ATOM 705 C CA . ARG A 1 90 ? 3.863 9.251 -5.072 1.00 86.81 90 ARG A CA 1
ATOM 706 C C . ARG A 1 90 ? 2.899 10.136 -4.294 1.00 86.81 90 ARG A C 1
ATOM 708 O O . ARG A 1 90 ? 2.641 9.862 -3.126 1.00 86.81 90 ARG A O 1
ATOM 715 N N . LEU A 1 91 ? 2.353 11.168 -4.940 1.00 90.19 91 LEU A N 1
ATOM 716 C CA . LEU A 1 91 ? 1.330 12.047 -4.360 1.00 90.19 91 LEU A CA 1
ATOM 717 C C . LEU A 1 91 ? -0.021 11.315 -4.266 1.00 90.19 91 LEU A C 1
ATOM 719 O O . LEU A 1 91 ? -0.955 11.591 -5.013 1.00 90.19 91 LEU A O 1
ATOM 723 N N . CYS A 1 92 ? -0.080 10.297 -3.411 1.00 90.44 92 CYS A N 1
ATOM 724 C CA . CYS A 1 92 ? -1.211 9.398 -3.242 1.00 90.44 92 CYS A CA 1
ATOM 725 C C . CYS A 1 92 ? -1.267 8.890 -1.797 1.00 90.44 92 CYS A C 1
ATOM 727 O O . CYS A 1 92 ? -0.233 8.633 -1.180 1.00 90.44 92 CYS A O 1
ATOM 729 N N . THR A 1 93 ? -2.482 8.682 -1.296 1.00 93.25 93 THR A N 1
ATOM 730 C CA . THR A 1 93 ? -2.747 8.057 0.002 1.00 93.25 93 THR A CA 1
ATOM 731 C C . THR A 1 93 ? -3.510 6.760 -0.233 1.00 93.25 93 THR A C 1
ATOM 733 O O . THR A 1 93 ? -4.569 6.770 -0.857 1.00 93.25 93 THR A O 1
ATOM 736 N N . TYR A 1 94 ? -2.993 5.641 0.276 1.00 95.00 94 TYR A N 1
ATOM 737 C CA . TYR A 1 94 ? -3.732 4.380 0.325 1.00 95.00 94 TYR A CA 1
ATOM 738 C C . TYR A 1 94 ? -4.674 4.395 1.534 1.00 95.00 94 TYR A C 1
ATOM 740 O O . TYR A 1 94 ? -4.236 4.683 2.648 1.00 95.00 94 TYR A O 1
ATOM 748 N N . TYR A 1 95 ? -5.957 4.093 1.339 1.00 95.50 95 TYR A N 1
ATOM 749 C CA . TYR A 1 95 ? -6.960 4.169 2.402 1.00 95.50 95 TYR A CA 1
ATOM 750 C C . TYR A 1 95 ? -8.070 3.135 2.216 1.00 95.50 95 TYR A C 1
ATOM 752 O O . TYR A 1 95 ? -8.349 2.697 1.101 1.00 95.50 95 TYR A O 1
ATOM 760 N N . TYR A 1 96 ? -8.747 2.805 3.315 1.00 96.62 96 TYR A N 1
ATOM 761 C CA . TYR A 1 96 ? -10.062 2.177 3.266 1.00 96.62 96 TYR A CA 1
ATOM 762 C C . TYR A 1 96 ? -11.141 3.219 3.523 1.00 96.62 96 TYR A C 1
ATOM 764 O O . TYR A 1 96 ? -11.089 3.966 4.502 1.00 96.62 96 TYR A O 1
ATOM 772 N N . GLY A 1 97 ? -12.119 3.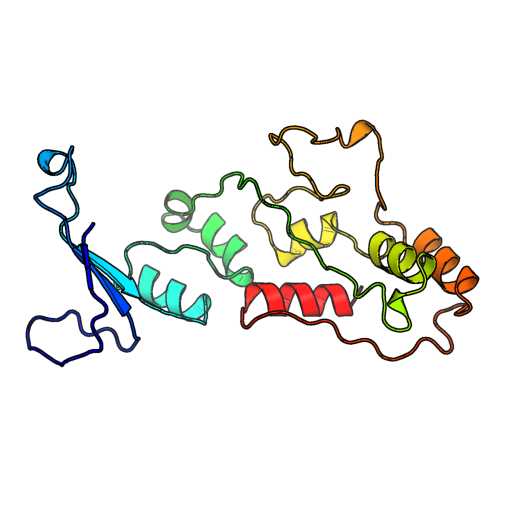266 2.622 1.00 95.88 97 GLY A N 1
ATOM 773 C CA . GLY A 1 97 ? -13.344 4.028 2.808 1.00 95.88 97 GLY A CA 1
ATOM 774 C C . GLY A 1 97 ? -14.395 3.204 3.544 1.00 95.88 97 GLY A C 1
ATOM 775 O O . GLY A 1 97 ? -14.475 1.987 3.385 1.00 95.88 97 GLY A O 1
ATOM 776 N N . PHE A 1 98 ? -15.237 3.883 4.315 1.00 97.56 98 PHE A N 1
ATOM 777 C CA . PHE A 1 98 ? -16.427 3.291 4.914 1.00 97.56 98 PHE A CA 1
ATOM 778 C C . PHE A 1 98 ? -17.668 3.733 4.142 1.00 97.56 98 PHE A C 1
ATOM 780 O O . PHE A 1 98 ? -17.754 4.878 3.693 1.00 97.56 98 PHE A O 1
ATOM 787 N N . ASN A 1 99 ? -18.658 2.848 4.023 1.00 97.50 99 ASN A N 1
ATOM 788 C CA . ASN A 1 99 ? -19.988 3.271 3.605 1.00 97.50 99 ASN A CA 1
ATOM 789 C C . ASN A 1 99 ? -20.715 3.874 4.814 1.00 97.50 99 ASN A C 1
ATOM 791 O O . ASN A 1 99 ? -21.247 3.148 5.649 1.00 97.50 99 ASN A O 1
ATOM 795 N N . ASN A 1 100 ? -20.726 5.204 4.892 1.00 97.56 100 ASN A N 1
ATOM 796 C CA . ASN A 1 100 ? -21.272 5.950 6.029 1.00 97.56 100 ASN A CA 1
ATOM 797 C C . ASN A 1 100 ? -22.811 5.950 6.102 1.00 97.56 100 ASN A C 1
ATOM 799 O O . ASN A 1 100 ? -23.363 6.564 7.008 1.00 97.56 100 ASN A O 1
ATOM 803 N N . GLU A 1 101 ? -23.502 5.303 5.162 1.00 97.50 101 GLU A N 1
ATOM 804 C CA . GLU A 1 101 ? -24.968 5.194 5.130 1.00 97.50 101 GLU A CA 1
ATOM 805 C C . GLU A 1 101 ? -25.456 3.778 5.462 1.00 97.50 101 GLU A C 1
ATOM 807 O O . GLU A 1 101 ? -26.659 3.533 5.546 1.00 97.50 101 GLU A O 1
ATOM 812 N N . LYS A 1 102 ? -24.535 2.820 5.627 1.00 97.19 102 LYS A N 1
ATOM 813 C CA . LYS A 1 102 ? -24.871 1.420 5.880 1.00 97.19 102 LYS A CA 1
ATOM 814 C C . LYS A 1 102 ? -24.407 0.979 7.253 1.00 97.19 102 LYS A C 1
ATOM 816 O O . LYS A 1 102 ? -23.239 1.127 7.607 1.00 97.19 102 LYS A O 1
ATOM 821 N N . PHE A 1 103 ? -25.313 0.322 7.965 1.00 96.00 103 PHE A N 1
ATOM 822 C CA . PHE A 1 103 ? -24.996 -0.410 9.182 1.00 96.00 103 PHE A CA 1
ATOM 823 C C . PHE A 1 103 ? -23.824 -1.394 8.969 1.00 96.00 103 PHE A C 1
ATOM 825 O O . PHE A 1 103 ? -23.810 -2.088 7.946 1.00 96.00 103 PHE A O 1
ATOM 832 N N . PRO A 1 104 ? -22.853 -1.499 9.904 1.00 97.06 104 PRO A N 1
ATOM 833 C CA . PRO A 1 104 ? -22.702 -0.732 11.153 1.00 97.06 104 PRO A CA 1
ATOM 834 C C . PRO A 1 104 ? -21.853 0.549 11.010 1.00 97.06 104 PRO A C 1
ATOM 836 O O . PRO A 1 104 ? -21.517 1.189 12.007 1.00 97.06 104 PRO A O 1
ATOM 839 N N . PHE A 1 105 ? -21.422 0.887 9.792 1.00 98.38 105 PHE A N 1
ATOM 840 C CA . PHE A 1 105 ? -20.485 1.980 9.525 1.00 98.38 105 PHE A CA 1
ATOM 841 C C . PHE A 1 105 ? -21.148 3.355 9.402 1.00 98.38 105 PHE A C 1
ATOM 843 O O . PHE A 1 105 ? -20.439 4.357 9.318 1.00 98.38 105 PHE A O 1
ATOM 850 N N . ASP A 1 106 ? -22.474 3.430 9.458 1.00 98.06 106 ASP A N 1
ATOM 851 C CA . ASP A 1 106 ? -23.236 4.654 9.704 1.00 98.06 106 ASP A CA 1
ATOM 852 C C . ASP A 1 106 ? -22.898 5.272 11.072 1.00 98.06 106 ASP A C 1
ATOM 854 O O . ASP A 1 106 ? -22.789 6.497 11.198 1.00 98.06 106 ASP A O 1
ATOM 858 N N . ASN A 1 107 ? -22.569 4.444 12.070 1.00 98.31 107 ASN A N 1
ATOM 859 C CA . ASN A 1 107 ? -22.102 4.909 13.373 1.00 98.31 107 ASN A CA 1
ATOM 860 C C . ASN A 1 107 ? -20.640 5.423 13.320 1.00 98.31 107 ASN A C 1
ATOM 862 O O . ASN A 1 107 ? -19.708 4.646 13.075 1.00 98.31 107 ASN A O 1
ATOM 866 N N . PRO A 1 108 ? -20.377 6.712 13.625 1.00 97.94 108 PRO A N 1
ATOM 867 C CA . PRO A 1 108 ? -19.022 7.258 13.621 1.00 97.94 108 PRO A CA 1
ATOM 868 C C . PRO A 1 108 ? -18.088 6.590 14.634 1.00 97.94 108 PRO A C 1
ATOM 870 O O . PRO A 1 108 ? -16.893 6.510 14.368 1.00 97.94 108 PRO A O 1
ATOM 873 N N . LEU A 1 109 ? -18.589 6.088 15.768 1.00 98.38 109 LEU A N 1
ATOM 874 C CA . LEU A 1 109 ? -17.761 5.387 16.754 1.00 98.38 109 LEU A CA 1
ATOM 875 C C . LEU A 1 109 ? -17.199 4.078 16.192 1.00 98.38 109 LEU A C 1
ATOM 877 O O . LEU A 1 109 ? -16.037 3.769 16.439 1.00 98.38 109 LEU A O 1
ATOM 881 N N . VAL A 1 110 ? -17.965 3.363 15.362 1.00 98.31 110 VAL A N 1
ATOM 882 C CA . VAL A 1 110 ? -17.480 2.156 14.675 1.00 98.31 110 VAL A CA 1
ATOM 883 C C . VAL A 1 110 ? -16.345 2.514 13.714 1.00 98.31 110 VAL A C 1
ATOM 885 O O . VAL A 1 110 ? -15.293 1.882 13.741 1.00 98.31 110 VAL A O 1
ATOM 888 N N . ARG A 1 111 ? -16.490 3.587 12.925 1.00 97.81 111 ARG A N 1
ATOM 889 C CA . ARG A 1 111 ? -15.422 4.039 12.011 1.00 97.81 111 ARG A CA 1
ATOM 890 C C . ARG A 1 111 ? -14.153 4.456 12.757 1.00 97.81 111 ARG A C 1
ATOM 892 O O . ARG A 1 111 ? -13.053 4.117 12.331 1.00 97.81 111 ARG A O 1
ATOM 899 N N . LYS A 1 112 ? -14.301 5.153 13.891 1.00 96.81 112 LYS A N 1
ATOM 900 C CA . LYS A 1 112 ? -13.179 5.523 14.772 1.00 96.81 112 LYS A CA 1
ATOM 901 C C . LYS A 1 112 ? -12.492 4.294 15.364 1.00 96.81 112 LYS A C 1
ATOM 903 O O . LYS A 1 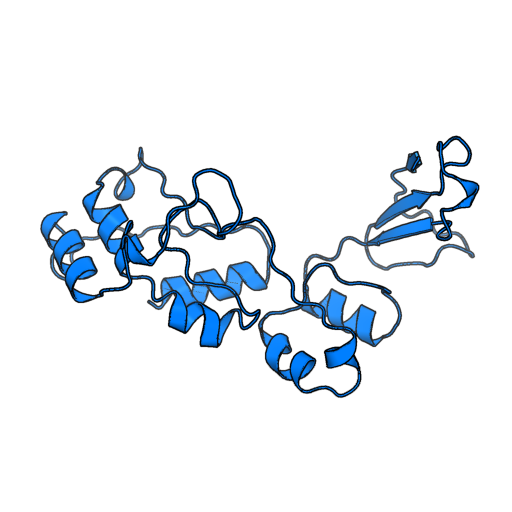112 ? -11.266 4.255 15.389 1.00 96.81 112 LYS A O 1
ATOM 908 N N . ALA A 1 113 ? -13.266 3.293 15.792 1.00 97.44 113 ALA A N 1
ATOM 909 C CA . ALA A 1 113 ? -12.734 2.032 16.296 1.00 97.44 113 ALA A CA 1
ATOM 910 C C . ALA A 1 113 ? -11.851 1.347 15.246 1.00 97.44 113 ALA A C 1
ATOM 912 O O . ALA A 1 113 ? -10.693 1.050 15.521 1.00 97.44 113 ALA A O 1
ATOM 913 N N . PHE A 1 114 ? -12.360 1.192 14.020 1.00 96.88 114 PHE A N 1
ATOM 914 C CA . PHE A 1 114 ? -11.609 0.582 12.922 1.00 96.88 114 PHE A CA 1
ATOM 915 C C . PHE A 1 114 ? -10.366 1.404 12.556 1.00 96.88 114 PHE A C 1
ATOM 917 O O . PHE A 1 114 ? -9.287 0.843 12.411 1.00 96.88 114 PHE A O 1
ATOM 924 N N . ALA A 1 115 ? -10.471 2.733 12.463 1.00 95.88 115 ALA A N 1
ATOM 925 C CA . ALA A 1 115 ? -9.334 3.587 12.112 1.00 95.88 115 ALA A CA 1
ATOM 926 C C . ALA A 1 115 ? -8.182 3.527 13.138 1.00 95.88 115 ALA A C 1
ATOM 928 O O . ALA A 1 115 ? -7.014 3.585 12.737 1.00 95.88 115 ALA A O 1
ATOM 929 N N . SER A 1 116 ? -8.513 3.396 14.430 1.00 95.88 116 SER A N 1
ATOM 930 C CA . SER A 1 116 ? -7.550 3.247 15.531 1.00 95.88 116 SER A CA 1
ATOM 931 C C . SER A 1 116 ? -7.048 1.814 15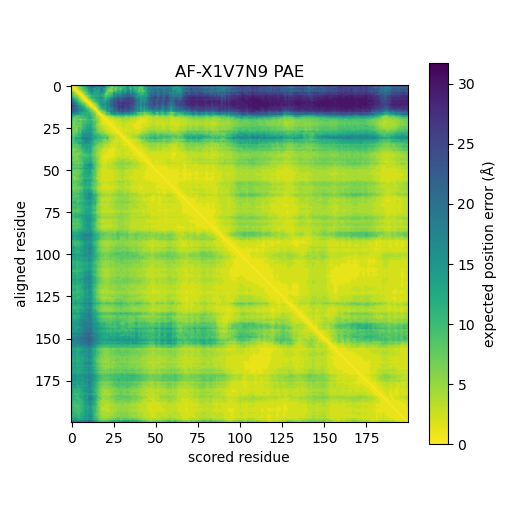.734 1.00 95.88 116 SER A C 1
ATOM 933 O O . SER A 1 116 ? -6.044 1.633 16.416 1.00 95.88 116 SER A O 1
ATOM 935 N N . ALA A 1 117 ? -7.698 0.801 15.156 1.00 96.19 117 ALA A N 1
ATOM 936 C CA . ALA A 1 117 ? -7.247 -0.592 15.236 1.00 96.19 117 ALA A CA 1
ATOM 937 C C . ALA A 1 117 ? -6.099 -0.913 14.261 1.00 96.19 117 ALA A C 1
ATOM 939 O O . ALA A 1 117 ? -5.387 -1.890 14.461 1.00 96.19 117 ALA A O 1
ATOM 940 N N . ILE A 1 118 ? -5.893 -0.091 13.224 1.00 96.38 118 ILE A N 1
ATOM 941 C CA . ILE A 1 118 ? -4.890 -0.371 12.189 1.00 96.38 118 ILE A CA 1
ATOM 942 C C . ILE A 1 118 ? -3.501 0.119 12.598 1.00 96.38 118 ILE A C 1
ATOM 944 O O . ILE A 1 118 ? -3.237 1.329 12.612 1.00 96.38 118 ILE A O 1
ATOM 948 N N . ASP A 1 119 ? -2.599 -0.835 12.821 1.00 95.88 119 ASP A N 1
ATOM 949 C CA . ASP A 1 119 ? -1.166 -0.596 12.977 1.00 95.88 119 ASP A CA 1
ATOM 950 C C . ASP A 1 119 ? -0.503 -0.374 11.609 1.00 95.88 119 ASP A C 1
ATOM 952 O O . ASP A 1 119 ? -0.087 -1.299 10.905 1.00 95.88 119 ASP A O 1
ATOM 956 N N . ARG A 1 120 ? -0.440 0.898 11.211 1.00 95.44 120 ARG A N 1
ATOM 957 C CA . ARG A 1 120 ? 0.121 1.318 9.921 1.00 95.44 120 ARG A CA 1
ATOM 958 C C . ARG A 1 120 ? 1.630 1.104 9.857 1.00 95.44 120 ARG A C 1
ATOM 960 O O . ARG A 1 120 ? 2.136 0.802 8.783 1.00 95.44 120 ARG A O 1
ATOM 967 N N . GLU A 1 121 ? 2.338 1.266 10.971 1.00 95.06 121 GLU A N 1
ATOM 968 C CA . GLU A 1 121 ? 3.791 1.098 11.012 1.00 95.06 121 GLU A CA 1
ATOM 969 C C . GLU A 1 121 ? 4.159 -0.367 10.812 1.00 95.06 121 GLU A C 1
ATOM 971 O O . GLU A 1 121 ? 4.945 -0.684 9.918 1.00 95.06 121 GLU A O 1
ATOM 976 N N . THR A 1 122 ? 3.510 -1.270 11.553 1.00 95.50 122 THR A N 1
ATOM 977 C CA . THR A 1 122 ? 3.708 -2.712 11.381 1.00 95.50 122 THR A CA 1
ATOM 978 C C . THR A 1 122 ? 3.291 -3.167 9.986 1.00 95.50 122 THR A C 1
ATOM 980 O O . THR A 1 122 ? 4.026 -3.930 9.355 1.00 95.50 122 THR A O 1
ATOM 983 N N . LEU A 1 123 ? 2.163 -2.678 9.450 1.00 96.75 123 LEU A N 1
ATOM 984 C CA . LEU A 1 123 ? 1.747 -2.979 8.075 1.00 96.75 123 LEU A CA 1
ATOM 985 C C . LEU A 1 123 ? 2.838 -2.598 7.063 1.00 96.75 123 LEU A C 1
ATOM 987 O O . LEU A 1 123 ? 3.166 -3.385 6.176 1.00 96.75 123 LEU A O 1
ATOM 991 N N . ILE A 1 124 ? 3.429 -1.411 7.207 1.00 95.94 124 ILE A N 1
ATOM 992 C CA . ILE A 1 124 ? 4.465 -0.936 6.288 1.00 95.94 124 ILE A CA 1
ATOM 993 C C . ILE A 1 124 ? 5.749 -1.752 6.435 1.00 95.94 124 ILE A C 1
ATOM 995 O O . ILE A 1 124 ? 6.305 -2.213 5.438 1.00 95.94 124 ILE A O 1
ATOM 999 N N . ALA A 1 125 ? 6.202 -1.968 7.669 1.00 95.06 125 ALA A N 1
ATOM 1000 C CA . ALA A 1 125 ? 7.451 -2.663 7.956 1.00 95.06 125 ALA A CA 1
ATOM 1001 C C . ALA A 1 125 ? 7.418 -4.148 7.561 1.00 95.06 125 ALA A C 1
ATOM 1003 O O . ALA A 1 125 ? 8.439 -4.706 7.165 1.00 95.06 125 ALA A O 1
ATOM 1004 N N . THR A 1 126 ? 6.257 -4.799 7.667 1.00 94.12 126 THR A N 1
ATOM 1005 C CA . THR A 1 126 ? 6.146 -6.258 7.496 1.00 94.12 126 THR A CA 1
ATOM 1006 C C . THR A 1 126 ? 5.496 -6.683 6.186 1.00 94.12 126 THR A C 1
ATOM 1008 O O . THR A 1 126 ? 5.775 -7.787 5.718 1.00 94.12 126 THR A O 1
ATOM 1011 N N . VAL A 1 127 ? 4.669 -5.829 5.575 1.00 95.19 127 VAL A N 1
ATOM 1012 C CA . VAL A 1 127 ? 3.898 -6.179 4.375 1.00 95.19 127 VAL A CA 1
ATOM 1013 C C . VAL A 1 127 ? 4.356 -5.387 3.167 1.00 95.19 127 VAL A C 1
ATOM 1015 O O . VAL A 1 127 ? 4.788 -5.990 2.194 1.00 95.19 127 VAL A O 1
ATOM 1018 N N . THR A 1 128 ? 4.259 -4.055 3.195 1.00 94.25 128 THR A N 1
ATOM 1019 C CA . THR A 1 128 ? 4.451 -3.269 1.964 1.00 94.25 128 THR A CA 1
ATOM 1020 C C . THR A 1 128 ? 5.913 -2.995 1.649 1.00 94.25 128 THR A C 1
ATOM 1022 O O . THR A 1 128 ? 6.275 -2.986 0.477 1.00 94.25 128 THR A O 1
ATOM 1025 N N . LYS A 1 129 ? 6.749 -2.753 2.669 1.00 93.62 129 LYS A N 1
ATOM 1026 C CA . LYS A 1 129 ? 8.221 -2.647 2.599 1.00 93.62 129 LYS A CA 1
ATOM 1027 C C . LYS A 1 129 ? 8.777 -1.674 1.548 1.00 93.62 129 LYS A C 1
ATOM 1029 O O . LYS A 1 129 ? 9.973 -1.675 1.258 1.00 93.62 129 LYS A O 1
ATOM 1034 N N . GLY A 1 130 ? 7.940 -0.802 1.001 1.00 89.69 130 GLY A N 1
ATOM 1035 C CA . GLY A 1 130 ? 8.259 0.133 -0.077 1.00 89.69 130 GLY A CA 1
ATOM 1036 C C . GLY A 1 130 ? 8.448 1.559 0.423 1.00 89.69 130 GLY A C 1
ATOM 1037 O O . GLY A 1 130 ? 8.099 2.491 -0.289 1.00 89.69 130 GLY A O 1
ATOM 1038 N N . GLU A 1 131 ? 8.925 1.72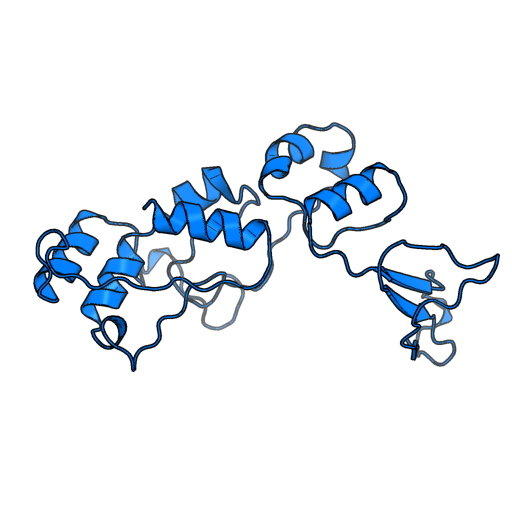1 1.662 1.00 90.25 131 GLU A N 1
ATOM 1039 C CA . GLU A 1 131 ? 9.250 3.025 2.269 1.00 90.25 131 GLU A CA 1
ATOM 1040 C C . GLU A 1 131 ? 8.055 3.985 2.363 1.00 90.25 131 GLU A C 1
ATOM 1042 O O . GLU A 1 131 ? 8.199 5.210 2.409 1.00 90.25 131 GLU A O 1
ATOM 1047 N N . GLN A 1 132 ? 6.844 3.425 2.414 1.00 92.94 132 GLN A N 1
ATOM 1048 C CA . GLN A 1 132 ? 5.637 4.202 2.648 1.00 92.94 132 GLN A CA 1
ATOM 1049 C C . GLN A 1 132 ? 5.697 4.886 4.020 1.00 92.94 132 GLN A C 1
ATOM 1051 O O . GLN A 1 132 ? 6.356 4.422 4.950 1.00 92.94 132 GLN A O 1
ATOM 1056 N N . LYS A 1 133 ? 4.965 5.991 4.158 1.00 91.06 133 LYS A N 1
ATOM 1057 C CA . LYS A 1 133 ? 4.816 6.704 5.430 1.00 91.06 133 LYS A CA 1
ATOM 1058 C C . LYS A 1 133 ? 3.435 6.417 6.023 1.00 91.06 133 LYS A C 1
ATOM 1060 O O . LYS A 1 133 ? 2.464 6.409 5.260 1.00 91.06 133 LYS A O 1
ATOM 1065 N N . PRO A 1 134 ? 3.310 6.209 7.346 1.00 92.31 134 PRO A N 1
ATOM 1066 C CA . PRO A 1 134 ? 2.009 6.083 7.991 1.00 92.31 134 PRO A CA 1
ATOM 1067 C C . PRO A 1 134 ? 1.127 7.302 7.698 1.00 92.31 134 PRO A C 1
ATOM 1069 O O . PRO A 1 134 ? 1.521 8.440 7.944 1.00 92.31 134 PRO A O 1
ATOM 1072 N N . ALA A 1 135 ? -0.075 7.065 7.173 1.00 91.31 135 ALA A N 1
ATOM 1073 C CA . ALA A 1 135 ? -1.036 8.122 6.877 1.00 91.31 135 ALA A CA 1
ATOM 1074 C C . ALA A 1 135 ? -2.032 8.292 8.035 1.00 91.31 135 ALA A C 1
ATOM 1076 O O . ALA A 1 135 ? -2.875 7.419 8.273 1.00 91.31 135 ALA A O 1
ATOM 1077 N N . THR A 1 136 ? -1.946 9.416 8.750 1.00 87.25 136 THR A N 1
ATOM 1078 C CA . THR A 1 136 ? -2.906 9.818 9.799 1.00 87.25 136 THR A CA 1
ATOM 1079 C C . THR A 1 136 ? -3.997 10.750 9.269 1.00 87.25 136 THR A C 1
ATOM 1081 O O . THR A 1 136 ? -5.105 10.777 9.807 1.00 87.25 136 THR A O 1
ATOM 1084 N N . THR A 1 137 ? -3.724 11.437 8.159 1.00 88.12 137 THR A N 1
ATOM 1085 C CA . THR A 1 137 ? -4.657 12.291 7.420 1.00 88.12 137 THR A CA 1
ATOM 1086 C C . THR A 1 137 ? -4.768 11.832 5.963 1.00 88.12 137 THR A C 1
ATOM 1088 O O . THR A 1 137 ? -3.998 10.992 5.495 1.00 88.12 137 THR A O 1
ATOM 1091 N N . PHE A 1 138 ? -5.781 12.332 5.249 1.00 89.00 138 PHE A N 1
ATOM 1092 C CA . PHE A 1 138 ? -6.034 11.921 3.865 1.00 89.00 138 PHE A CA 1
ATOM 1093 C C . PHE A 1 138 ? -5.070 12.572 2.865 1.00 89.00 138 PHE A C 1
ATOM 1095 O O . PHE A 1 138 ? -4.624 11.918 1.925 1.00 89.00 138 PHE A O 1
ATOM 1102 N N . SER A 1 139 ? -4.729 13.846 3.065 1.00 89.56 139 SER A N 1
ATOM 1103 C CA . SER A 1 139 ? -3.741 14.549 2.244 1.00 89.56 139 SER A CA 1
ATOM 1104 C C . SER A 1 139 ? -2.347 13.992 2.529 1.00 89.56 139 SER A C 1
ATOM 1106 O O . SER A 1 139 ? -1.959 13.894 3.690 1.00 89.56 139 SER A O 1
ATOM 1108 N N . CYS A 1 140 ? -1.577 13.641 1.498 1.00 89.44 140 CYS A N 1
ATOM 1109 C CA . CYS A 1 140 ? -0.194 13.192 1.668 1.00 89.44 140 CYS A CA 1
ATOM 1110 C C . CYS A 1 140 ? 0.787 14.384 1.730 1.00 89.44 140 CYS A C 1
ATOM 1112 O O . CYS A 1 140 ? 0.463 15.466 1.226 1.00 89.44 140 CYS A O 1
ATOM 1114 N N . PRO A 1 141 ? 1.999 14.201 2.293 1.00 87.44 141 PRO A N 1
ATOM 1115 C CA . PRO A 1 141 ? 3.022 15.245 2.315 1.00 87.44 141 PRO A CA 1
ATOM 1116 C C . PRO A 1 141 ? 3.306 15.812 0.920 1.00 87.44 141 PRO A C 1
ATOM 1118 O O . PRO A 1 141 ? 3.425 15.059 -0.046 1.00 87.44 141 PRO A O 1
ATOM 1121 N N . GLY A 1 142 ? 3.432 17.137 0.821 1.00 84.69 142 GLY A N 1
ATOM 1122 C CA . GLY A 1 142 ? 3.726 17.837 -0.436 1.00 84.69 142 GLY A CA 1
ATOM 1123 C C . GLY A 1 142 ? 2.504 18.281 -1.249 1.00 84.69 142 GLY A C 1
ATOM 1124 O O . GLY A 1 142 ? 2.678 18.945 -2.268 1.00 84.69 142 GLY A O 1
ATOM 1125 N N . ILE A 1 143 ? 1.278 17.977 -0.806 1.00 87.69 143 ILE A N 1
ATOM 1126 C CA . ILE A 1 143 ? 0.044 18.538 -1.381 1.00 87.69 143 ILE A CA 1
ATOM 1127 C C . ILE A 1 143 ? -0.401 19.759 -0.565 1.00 87.69 143 ILE A C 1
ATOM 1129 O O . ILE A 1 143 ? -0.297 19.774 0.662 1.00 87.69 143 ILE A O 1
ATOM 1133 N N . PHE A 1 144 ? -0.923 20.789 -1.236 1.00 86.75 144 PHE A N 1
ATOM 11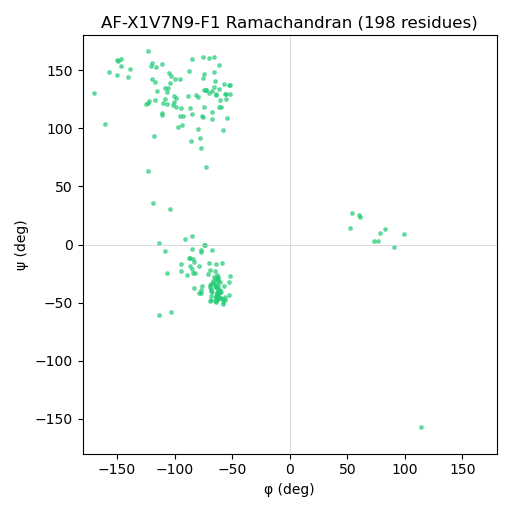34 C CA . PHE A 1 144 ? -1.566 21.921 -0.564 1.00 86.75 144 PHE A CA 1
ATOM 1135 C C . PHE A 1 144 ? -2.698 21.439 0.361 1.00 86.75 144 PHE A C 1
ATOM 1137 O O . PHE A 1 144 ? -3.570 20.683 -0.062 1.00 86.75 144 PHE A O 1
ATOM 1144 N N . GLY A 1 145 ? -2.697 21.880 1.621 1.00 83.75 145 GLY A N 1
ATOM 1145 C CA . GLY A 1 145 ? -3.641 21.394 2.635 1.00 83.75 145 GLY A CA 1
ATOM 1146 C C . GLY A 1 145 ? -3.232 20.073 3.296 1.00 83.75 145 GLY A C 1
ATOM 1147 O O . GLY A 1 145 ? -4.051 19.444 3.966 1.00 83.75 145 GLY A O 1
ATOM 1148 N N . TRP A 1 146 ? -1.985 19.631 3.110 1.00 87.88 146 TRP A N 1
ATOM 1149 C CA . TRP A 1 146 ? -1.367 18.641 3.987 1.00 87.88 146 TRP A CA 1
ATOM 1150 C C . TRP A 1 146 ? -1.194 19.200 5.403 1.00 87.88 146 TRP A C 1
ATOM 1152 O O . TRP A 1 146 ? -0.855 20.369 5.577 1.00 87.88 146 TRP A O 1
ATOM 1162 N N . VAL A 1 147 ? -1.430 18.339 6.389 1.00 87.31 147 VAL A N 1
ATOM 1163 C CA . VAL A 1 147 ? -1.301 18.634 7.818 1.00 87.31 147 VAL A CA 1
ATOM 1164 C C . VAL A 1 147 ? -0.046 17.948 8.331 1.00 87.31 147 VAL A C 1
ATOM 1166 O O . VAL A 1 147 ? 0.159 16.764 8.039 1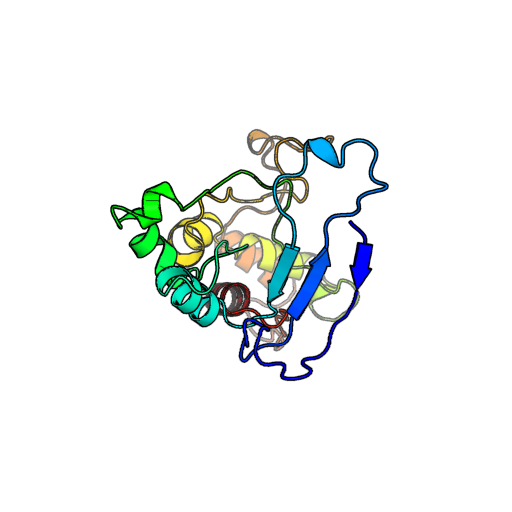.00 87.31 147 VAL A O 1
ATOM 1169 N N . ASP A 1 148 ? 0.758 18.666 9.113 1.00 84.81 148 ASP A N 1
ATOM 1170 C CA . ASP A 1 148 ? 1.941 18.084 9.737 1.00 84.81 148 ASP A CA 1
ATOM 1171 C C . ASP A 1 148 ? 1.526 16.972 10.727 1.00 84.81 148 ASP A C 1
ATOM 1173 O O . ASP A 1 148 ? 0.658 17.195 11.574 1.00 84.81 148 ASP A O 1
ATOM 1177 N N . PRO A 1 149 ? 2.114 15.762 10.660 1.00 81.00 149 PRO A N 1
ATOM 1178 C CA . PRO A 1 149 ? 1.875 14.703 11.632 1.00 81.00 149 PRO A CA 1
ATOM 1179 C C . PRO A 1 149 ? 2.067 15.133 13.092 1.00 81.00 149 PRO A C 1
ATOM 1181 O O . PRO A 1 149 ? 1.412 14.565 13.964 1.00 81.00 149 PRO A O 1
ATOM 1184 N N . ALA A 1 150 ? 2.912 16.136 13.362 1.00 84.31 150 ALA A N 1
ATOM 1185 C CA . ALA A 1 150 ? 3.105 16.714 14.692 1.00 84.31 150 ALA A CA 1
ATOM 1186 C C . ALA A 1 150 ? 1.851 17.410 15.253 1.00 84.31 150 ALA A C 1
ATOM 1188 O O . ALA A 1 150 ? 1.766 17.636 16.456 1.00 84.31 150 ALA A O 1
ATOM 1189 N N . GLU A 1 151 ? 0.867 17.732 14.410 1.00 85.31 151 GLU A N 1
ATOM 1190 C CA . GLU A 1 151 ? -0.437 18.241 14.848 1.00 85.31 151 GLU A CA 1
ATOM 1191 C C . GLU A 1 151 ? -1.358 17.131 15.387 1.00 85.31 151 GLU A C 1
ATOM 1193 O O . GLU A 1 151 ? -2.461 17.416 15.849 1.00 85.31 151 GLU A O 1
ATOM 1198 N N . GLU A 1 152 ? -0.931 15.862 15.317 1.00 83.19 152 GLU A N 1
ATOM 1199 C CA . GLU A 1 152 ? -1.631 14.689 15.861 1.00 83.19 152 GLU A CA 1
ATOM 1200 C C . GLU A 1 152 ? -3.088 14.543 15.373 1.00 83.19 152 GLU A C 1
ATOM 1202 O O . GLU A 1 152 ? -3.945 13.942 16.028 1.00 83.19 152 GLU A O 1
ATOM 1207 N N . ILE A 1 153 ? -3.384 15.070 14.180 1.00 85.75 153 ILE A N 1
ATOM 1208 C CA . ILE A 1 153 ? -4.709 14.974 13.565 1.00 85.75 153 ILE A CA 1
ATOM 1209 C C . ILE A 1 153 ? -4.954 13.547 13.062 1.00 85.75 153 ILE A C 1
ATOM 1211 O O . ILE A 1 153 ? -4.136 12.962 12.351 1.00 85.75 153 ILE A O 1
ATOM 1215 N N . GLY A 1 154 ? -6.138 13.015 13.376 1.00 86.19 154 GLY A N 1
ATOM 1216 C CA . GLY A 1 154 ? -6.617 11.722 12.894 1.00 86.19 154 GLY A CA 1
ATOM 1217 C C . GLY A 1 154 ? -6.777 10.686 14.004 1.00 86.19 154 GLY A C 1
ATOM 1218 O O . GLY A 1 154 ? -6.991 11.012 15.170 1.00 86.19 154 GLY A O 1
ATOM 1219 N N . HIS A 1 155 ? -6.732 9.413 13.615 1.00 89.62 155 HIS A N 1
ATOM 1220 C CA . HIS A 1 155 ? -6.879 8.271 14.515 1.00 89.62 155 HIS A CA 1
ATOM 1221 C C . HIS A 1 155 ? -5.597 7.434 14.494 1.00 89.62 155 HIS A C 1
ATOM 1223 O O . HIS A 1 155 ? -5.465 6.571 13.620 1.00 89.62 155 HIS A O 1
ATOM 1229 N N . PRO A 1 156 ? -4.646 7.687 15.415 1.00 90.12 156 PRO A N 1
ATOM 1230 C CA . PRO A 1 156 ? -3.450 6.866 15.522 1.00 90.12 156 PRO A CA 1
ATOM 1231 C C . PRO A 1 156 ? -3.810 5.449 15.975 1.00 90.12 156 PRO A C 1
ATOM 1233 O O . PRO A 1 156 ? -4.894 5.207 16.528 1.00 90.12 156 PRO A O 1
ATOM 1236 N N . PHE A 1 157 ? -2.881 4.523 15.742 1.00 94.75 157 PHE A N 1
ATOM 1237 C CA . PHE A 1 157 ? -2.996 3.154 16.220 1.00 94.75 157 PHE A CA 1
ATOM 1238 C C . PHE A 1 157 ? -3.044 3.137 17.751 1.00 94.75 157 PHE A C 1
ATOM 1240 O O . PHE A 1 157 ? -2.123 3.594 18.424 1.00 94.75 157 PHE A O 1
ATOM 1247 N N . ASN A 1 158 ? -4.152 2.645 18.298 1.00 95.56 158 ASN A N 1
ATOM 1248 C CA . ASN A 1 158 ? -4.342 2.450 19.724 1.00 95.56 158 ASN A CA 1
ATOM 1249 C C . ASN A 1 158 ? -5.486 1.450 19.943 1.00 95.56 158 ASN A C 1
ATOM 1251 O O . ASN A 1 158 ? -6.667 1.787 19.818 1.00 95.56 158 ASN A O 1
ATOM 1255 N N . VAL A 1 159 ? -5.122 0.214 20.287 1.00 96.19 159 VAL A N 1
ATOM 1256 C CA . VAL A 1 159 ? -6.068 -0.897 20.462 1.00 96.19 159 VAL A CA 1
ATOM 1257 C C . VAL A 1 159 ? -7.042 -0.651 21.617 1.00 96.19 159 VAL A C 1
ATOM 1259 O O . VAL A 1 159 ? -8.212 -1.016 21.518 1.00 96.19 159 VAL A O 1
ATOM 1262 N N . GLU A 1 160 ? -6.597 -0.020 22.704 1.00 97.06 160 GLU A N 1
ATOM 1263 C CA . GLU A 1 160 ? -7.458 0.282 23.854 1.00 97.06 160 GLU A CA 1
ATOM 1264 C C . GLU A 1 160 ? -8.548 1.280 23.457 1.00 97.06 160 GLU A C 1
ATOM 1266 O O . GLU A 1 160 ? -9.734 1.000 23.617 1.00 97.06 160 GLU A O 1
ATOM 1271 N N . ARG A 1 161 ? -8.168 2.373 22.785 1.00 96.19 161 ARG A N 1
ATOM 1272 C CA . ARG A 1 161 ? -9.125 3.352 22.253 1.00 96.19 161 ARG A CA 1
ATOM 1273 C C . ARG A 1 161 ? -10.058 2.745 21.214 1.00 96.19 161 ARG A C 1
ATOM 1275 O O . ARG A 1 161 ? -11.237 3.089 21.189 1.00 96.19 161 ARG A O 1
ATOM 1282 N N . ALA A 1 162 ? -9.558 1.853 20.359 1.00 97.38 162 ALA A N 1
ATOM 1283 C CA . ALA A 1 162 ? -10.394 1.148 19.393 1.00 97.38 162 ALA A CA 1
ATOM 1284 C C . ALA A 1 162 ? -11.478 0.312 20.095 1.00 97.38 162 ALA A C 1
ATOM 1286 O O . ALA A 1 162 ? -12.656 0.402 19.740 1.00 97.38 162 ALA A O 1
ATOM 1287 N N . ARG A 1 163 ? -11.100 -0.441 21.137 1.00 97.62 163 ARG A N 1
ATOM 1288 C CA . ARG A 1 163 ? -12.031 -1.223 21.966 1.00 97.62 163 ARG A CA 1
ATOM 1289 C C . ARG A 1 163 ? -13.029 -0.333 22.699 1.00 97.62 163 ARG A C 1
ATOM 1291 O O . ARG A 1 163 ? -14.212 -0.663 22.713 1.00 97.62 163 ARG A O 1
ATOM 1298 N N . ASP A 1 164 ? -12.584 0.796 23.239 1.00 98.12 164 ASP A N 1
ATOM 1299 C CA . ASP A 1 164 ? -13.452 1.751 23.930 1.00 98.12 164 ASP A CA 1
ATOM 1300 C C . ASP A 1 164 ? -14.487 2.366 22.987 1.00 98.12 164 ASP A C 1
ATOM 1302 O O . ASP A 1 164 ? -15.668 2.442 23.331 1.00 98.12 164 ASP A O 1
ATOM 1306 N N . PHE A 1 165 ? -14.078 2.769 21.780 1.00 98.44 165 PHE A N 1
ATOM 1307 C CA . PHE A 1 165 ? -15.007 3.267 20.765 1.00 98.44 165 PHE A CA 1
ATOM 1308 C C . PHE A 1 165 ? -16.028 2.200 20.365 1.00 98.44 165 PHE A C 1
ATOM 1310 O O . PHE A 1 165 ? -17.215 2.503 20.245 1.00 98.44 165 PHE A O 1
ATOM 1317 N N . LEU A 1 166 ? -15.590 0.951 20.201 1.00 98.19 166 LEU A N 1
ATOM 1318 C CA . LEU A 1 166 ? -16.470 -0.152 19.829 1.00 98.19 166 LEU A CA 1
ATOM 1319 C C . LEU A 1 166 ? -17.453 -0.514 20.959 1.00 98.19 166 LEU A C 1
ATOM 1321 O O . LEU A 1 166 ? -18.632 -0.756 20.702 1.00 98.19 166 LEU A O 1
ATOM 1325 N N . ALA A 1 167 ? -17.004 -0.471 22.215 1.00 98.38 167 ALA A N 1
ATOM 1326 C CA . ALA A 1 167 ? -17.856 -0.658 23.386 1.00 98.38 167 ALA A CA 1
ATOM 1327 C C . ALA A 1 167 ? -18.907 0.455 23.511 1.00 98.38 167 ALA A C 1
ATOM 1329 O O . ALA A 1 167 ? -20.088 0.161 23.688 1.00 98.38 167 ALA A O 1
ATOM 1330 N N . GLN A 1 168 ? -18.504 1.720 23.342 1.00 98.38 168 GLN A N 1
ATOM 1331 C CA . GLN A 1 168 ? -19.419 2.869 23.310 1.00 98.38 168 GLN A CA 1
ATOM 1332 C C . GLN A 1 168 ? -20.410 2.802 22.141 1.00 98.38 168 GLN A C 1
ATOM 1334 O O . GLN A 1 168 ? -21.525 3.303 22.249 1.00 98.38 168 GLN A O 1
ATOM 1339 N N . ALA A 1 169 ? -20.036 2.149 21.039 1.00 98.12 169 ALA A N 1
ATOM 1340 C CA . ALA A 1 169 ? -20.930 1.878 19.918 1.00 98.12 169 ALA A CA 1
ATOM 1341 C C . ALA A 1 169 ? -21.956 0.758 20.194 1.00 98.12 169 ALA A C 1
ATOM 1343 O O . ALA A 1 169 ? -22.770 0.470 19.320 1.00 98.12 169 ALA A O 1
ATOM 1344 N N . GLY A 1 170 ? -21.932 0.140 21.383 1.00 97.81 170 GLY A N 1
ATOM 1345 C CA . GLY A 1 170 ? -22.852 -0.926 21.787 1.00 97.81 170 GLY A CA 1
ATOM 1346 C C . GLY A 1 170 ? -22.286 -2.342 21.657 1.00 97.81 170 GLY A C 1
ATOM 1347 O O . GLY A 1 170 ? -23.028 -3.302 21.852 1.00 97.81 170 GLY A O 1
ATOM 1348 N N . TYR A 1 171 ? -20.988 -2.491 21.371 1.00 98.00 171 TYR A N 1
ATOM 1349 C CA . TYR A 1 171 ? -20.345 -3.787 21.120 1.00 98.00 171 TYR A CA 1
ATOM 1350 C C . TYR A 1 171 ? -19.169 -4.050 22.080 1.00 98.00 171 TYR A C 1
ATOM 1352 O O . TYR A 1 171 ? -18.013 -4.155 21.652 1.00 98.00 171 TYR A O 1
ATOM 1360 N N . PRO A 1 172 ? -19.410 -4.148 23.402 1.00 96.94 172 PRO A N 1
ATOM 1361 C CA . PRO A 1 172 ? -18.349 -4.387 24.377 1.00 96.94 172 PRO A CA 1
ATOM 1362 C C . PRO A 1 172 ? -17.643 -5.723 24.109 1.00 96.94 172 PRO A C 1
ATOM 1364 O O . PRO A 1 172 ? -18.273 -6.781 24.024 1.00 96.94 172 PRO A O 1
ATOM 1367 N N . GLY A 1 173 ? -16.317 -5.670 23.951 1.00 93.25 173 GLY A N 1
ATOM 1368 C CA . GLY A 1 173 ? -15.507 -6.832 23.570 1.00 93.25 173 GLY A CA 1
ATOM 1369 C C . GLY A 1 173 ? -15.872 -7.421 22.201 1.00 93.25 173 GLY A C 1
ATOM 1370 O O . GLY A 1 173 ? -15.677 -8.613 21.993 1.00 93.25 173 GLY A O 1
ATOM 1371 N N . GLY A 1 174 ? -16.471 -6.625 21.305 1.00 93.69 174 GLY A N 1
ATOM 1372 C CA . GLY A 1 174 ? -16.927 -7.062 19.981 1.00 93.69 174 GLY A CA 1
ATOM 1373 C C . GLY A 1 174 ? -18.185 -7.938 19.995 1.00 93.69 174 GLY A C 1
ATOM 1374 O O . GLY A 1 174 ? -18.627 -8.402 18.945 1.00 93.69 174 GLY A O 1
ATOM 1375 N N . LYS A 1 175 ? -18.794 -8.178 21.164 1.00 96.62 175 LYS A N 1
ATOM 1376 C CA . LYS A 1 175 ? -19.988 -9.024 21.275 1.00 96.62 175 LYS A CA 1
ATOM 1377 C C . LYS A 1 175 ? -21.156 -8.403 20.511 1.00 96.62 175 LYS A C 1
ATOM 1379 O O . LYS A 1 175 ? -21.487 -7.242 20.721 1.00 96.62 175 LYS A O 1
ATOM 1384 N N . GLY A 1 176 ? -21.787 -9.200 19.650 1.00 95.94 176 GLY A N 1
ATOM 1385 C CA . GLY A 1 176 ? -22.918 -8.766 18.827 1.00 95.94 176 GLY A CA 1
ATOM 1386 C C . GLY A 1 176 ? -22.538 -7.900 17.623 1.00 95.94 176 GLY A C 1
ATOM 1387 O O . GLY A 1 176 ? -23.440 -7.459 16.916 1.00 95.94 176 GLY A O 1
ATOM 1388 N N . PHE A 1 177 ? -21.243 -7.657 17.371 1.00 97.44 177 PHE A N 1
ATOM 1389 C CA . PHE A 1 177 ? -20.819 -6.930 16.176 1.00 97.44 177 PHE A CA 1
ATOM 1390 C C . PHE A 1 177 ? -21.118 -7.772 14.923 1.00 97.44 177 PHE A C 1
ATOM 1392 O O . PHE A 1 177 ? -20.817 -8.970 14.912 1.00 97.44 177 PHE A O 1
ATOM 1399 N N . PRO A 1 178 ? -21.741 -7.196 13.880 1.00 96.94 178 PRO A N 1
ATOM 1400 C CA . PRO A 1 178 ? -22.116 -7.951 12.692 1.00 96.94 178 PRO A CA 1
ATOM 1401 C C . PRO A 1 178 ? -20.887 -8.355 11.873 1.00 96.94 178 PRO A C 1
ATOM 1403 O O . PRO A 1 178 ? -19.831 -7.724 11.936 1.00 96.94 178 PRO A O 1
ATOM 1406 N N . ALA A 1 179 ? -21.053 -9.365 11.021 1.00 96.06 179 ALA A N 1
ATOM 1407 C CA . ALA A 1 179 ? -20.088 -9.610 9.959 1.00 96.06 179 ALA A CA 1
ATOM 1408 C C . ALA A 1 179 ? -20.039 -8.394 9.019 1.00 96.06 179 ALA A C 1
ATOM 1410 O O . ALA A 1 179 ? -21.076 -7.879 8.594 1.00 96.06 179 ALA A O 1
ATOM 1411 N N . VAL A 1 180 ? -18.831 -7.953 8.679 1.00 96.44 180 VAL A N 1
ATOM 1412 C CA . VAL A 1 180 ? -18.586 -6.863 7.730 1.00 96.44 180 VAL A CA 1
ATOM 1413 C C . VAL A 1 180 ? -17.755 -7.374 6.561 1.00 96.44 180 VAL A C 1
ATOM 1415 O O . VAL A 1 180 ? -17.019 -8.350 6.684 1.00 96.44 180 VAL A O 1
ATOM 1418 N N . THR A 1 181 ? -17.889 -6.727 5.406 1.00 96.12 181 THR A N 1
ATOM 1419 C CA . THR A 1 181 ? -17.140 -7.084 4.195 1.00 96.12 181 THR A CA 1
ATOM 1420 C C . THR A 1 181 ? -16.088 -6.025 3.910 1.00 96.12 181 THR A C 1
ATOM 1422 O O . THR A 1 181 ? -16.417 -4.848 3.775 1.00 96.12 181 THR A O 1
ATOM 1425 N N . LEU A 1 182 ? -14.835 -6.458 3.781 1.00 96.50 182 LEU A N 1
ATOM 1426 C CA . LEU A 1 182 ? -13.747 -5.647 3.250 1.00 96.50 182 LEU A CA 1
ATOM 1427 C C . LEU A 1 182 ? -13.610 -5.939 1.755 1.00 96.50 182 LEU A C 1
ATOM 1429 O O . LEU A 1 182 ? -13.338 -7.073 1.367 1.00 96.50 182 LEU A O 1
ATOM 1433 N N . MET A 1 183 ? -13.828 -4.926 0.922 1.00 95.88 183 MET A N 1
ATOM 1434 C CA . MET A 1 183 ? -13.715 -5.047 -0.531 1.00 95.88 183 MET A CA 1
ATOM 1435 C C . MET A 1 183 ? -12.375 -4.495 -1.013 1.00 95.88 183 MET A C 1
ATOM 1437 O O . MET A 1 183 ? -11.906 -3.470 -0.523 1.00 95.88 183 MET A O 1
ATOM 1441 N N . PHE A 1 184 ? -11.797 -5.153 -2.012 1.00 95.56 184 PHE A N 1
ATOM 1442 C CA . PHE A 1 184 ? -10.625 -4.698 -2.754 1.00 95.56 184 PHE A CA 1
ATOM 1443 C C . PHE A 1 184 ? -10.755 -5.168 -4.212 1.00 95.56 184 PHE A C 1
ATOM 1445 O O . PHE A 1 184 ? -11.460 -6.140 -4.490 1.00 95.56 184 PHE A O 1
ATOM 1452 N N . ASN A 1 185 ? -10.130 -4.465 -5.157 1.00 92.94 185 ASN A N 1
ATOM 1453 C CA . ASN A 1 185 ? -10.071 -4.900 -6.557 1.00 92.94 185 ASN A CA 1
ATOM 1454 C C . ASN A 1 185 ? -9.063 -6.043 -6.741 1.00 92.94 185 ASN A C 1
ATOM 1456 O O . ASN A 1 185 ? -8.163 -6.212 -5.924 1.00 92.94 185 ASN A O 1
ATOM 1460 N N . THR A 1 186 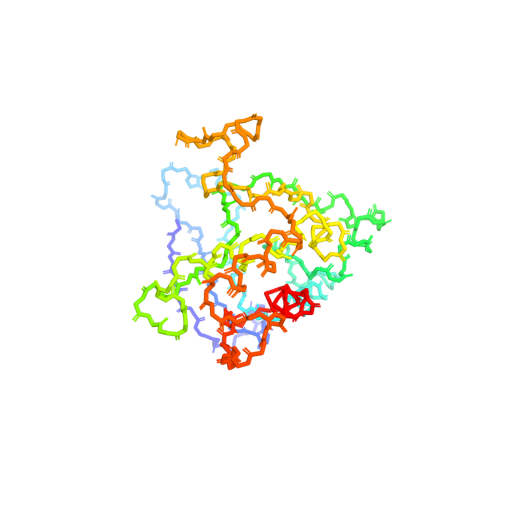? -9.171 -6.790 -7.841 1.00 91.38 186 THR A N 1
ATOM 1461 C CA . THR A 1 186 ? -8.226 -7.863 -8.190 1.00 91.38 186 THR A CA 1
ATOM 1462 C C . THR A 1 186 ? -6.787 -7.337 -8.211 1.00 91.38 186 THR A C 1
ATOM 1464 O O . THR A 1 186 ? -6.434 -6.513 -9.051 1.00 91.38 186 THR A O 1
ATOM 1467 N N . SER A 1 187 ? -5.991 -7.753 -7.222 1.00 92.19 187 SER A N 1
ATOM 1468 C CA . SER A 1 187 ? -4.585 -7.380 -7.032 1.00 92.19 187 SER A CA 1
ATOM 1469 C C . SER A 1 187 ? -3.968 -8.262 -5.942 1.00 92.19 187 SER A C 1
ATOM 1471 O O . SER A 1 187 ? -4.535 -8.369 -4.848 1.00 92.19 187 SER A O 1
ATOM 1473 N N . GLU A 1 188 ? -2.802 -8.861 -6.204 1.00 92.12 188 GLU A N 1
ATOM 1474 C CA . GLU A 1 188 ? -2.032 -9.621 -5.201 1.00 92.12 188 GLU A CA 1
ATOM 1475 C C . GLU A 1 188 ? -1.676 -8.740 -3.995 1.00 92.12 188 GLU A C 1
ATOM 1477 O O . GLU A 1 188 ? -1.934 -9.107 -2.846 1.00 92.12 188 GLU A O 1
ATOM 1482 N N . SER A 1 189 ? -1.172 -7.532 -4.263 1.00 93.44 189 SER A N 1
ATOM 1483 C CA . SER A 1 189 ? -0.823 -6.545 -3.239 1.00 93.44 189 SER A CA 1
ATOM 1484 C C . SER A 1 189 ? -2.016 -6.185 -2.346 1.00 93.44 189 SER A C 1
ATOM 1486 O O . SER A 1 189 ? -1.911 -6.236 -1.118 1.00 93.44 189 SER A O 1
ATOM 1488 N N . HIS A 1 190 ? -3.176 -5.854 -2.926 1.00 95.62 190 HIS A N 1
ATOM 1489 C CA . HIS A 1 190 ? -4.350 -5.492 -2.123 1.00 95.62 190 HIS A CA 1
ATOM 1490 C C . HIS A 1 190 ? -4.927 -6.686 -1.367 1.00 95.62 190 HIS A C 1
ATOM 1492 O O . HIS A 1 190 ? -5.332 -6.524 -0.218 1.00 95.62 190 HIS A O 1
ATOM 1498 N N . ARG A 1 191 ? -4.907 -7.887 -1.963 1.00 95.06 191 ARG A N 1
ATOM 1499 C CA . ARG A 1 191 ? -5.302 -9.127 -1.282 1.00 95.06 191 ARG A CA 1
ATOM 1500 C C . ARG A 1 191 ? -4.471 -9.331 -0.017 1.00 95.06 191 ARG A C 1
ATOM 1502 O O . ARG A 1 191 ? -5.039 -9.577 1.045 1.00 95.06 191 ARG A O 1
ATOM 1509 N N . LYS A 1 192 ? -3.147 -9.178 -0.113 1.00 94.62 192 LYS A N 1
ATOM 1510 C CA . LYS A 1 192 ? -2.236 -9.333 1.027 1.00 94.62 192 LYS A CA 1
ATOM 1511 C C . LYS A 1 192 ? -2.501 -8.298 2.118 1.00 94.62 192 LYS A C 1
ATOM 1513 O O . LYS A 1 192 ? -2.623 -8.658 3.287 1.00 94.62 192 LYS A O 1
ATOM 1518 N N . ILE A 1 193 ? -2.642 -7.025 1.739 1.00 96.88 193 ILE A N 1
ATOM 1519 C CA . ILE A 1 193 ? -2.973 -5.947 2.682 1.00 96.88 193 ILE A CA 1
ATOM 1520 C C . ILE A 1 193 ? -4.315 -6.239 3.367 1.00 96.88 193 ILE A C 1
ATOM 1522 O O . ILE A 1 193 ? -4.406 -6.143 4.585 1.00 96.88 193 ILE A O 1
ATOM 1526 N N . ALA A 1 194 ? -5.347 -6.638 2.620 1.00 97.31 194 ALA A N 1
ATOM 1527 C CA . ALA A 1 194 ? -6.665 -6.955 3.168 1.00 97.31 194 ALA A CA 1
ATOM 1528 C C . ALA A 1 194 ? -6.635 -8.135 4.155 1.00 97.31 194 ALA A C 1
ATOM 1530 O O . ALA A 1 194 ? -7.285 -8.064 5.195 1.00 97.31 194 ALA A O 1
ATOM 1531 N N . GLN A 1 195 ? -5.858 -9.186 3.874 1.00 95.62 195 GLN A N 1
ATOM 1532 C CA . GLN A 1 195 ? -5.678 -10.323 4.788 1.00 95.62 195 GLN A CA 1
ATOM 1533 C C . GLN A 1 195 ? -5.012 -9.910 6.103 1.00 95.62 195 GLN A C 1
ATOM 1535 O O . GLN A 1 195 ? -5.452 -10.325 7.171 1.00 95.62 195 GLN A O 1
ATOM 1540 N N . VAL A 1 196 ? -3.976 -9.070 6.038 1.00 95.81 196 VAL A N 1
ATOM 1541 C CA . VAL A 1 196 ? -3.295 -8.578 7.244 1.00 95.81 196 VAL A CA 1
ATOM 1542 C C . VAL A 1 196 ? -4.212 -7.662 8.048 1.00 95.81 196 VAL A C 1
ATOM 1544 O O . VAL A 1 196 ? -4.299 -7.803 9.260 1.00 95.81 196 VAL A O 1
ATOM 1547 N N . ILE A 1 197 ? -4.964 -6.792 7.376 1.00 96.38 197 ILE A N 1
ATOM 1548 C CA . ILE A 1 197 ? -5.951 -5.909 8.009 1.00 96.38 197 ILE A CA 1
ATOM 1549 C C . ILE A 1 197 ? -7.087 -6.705 8.661 1.00 96.38 197 ILE A C 1
ATOM 1551 O O . ILE A 1 197 ? -7.560 -6.318 9.719 1.00 96.38 197 ILE A O 1
ATOM 1555 N N . GLN A 1 198 ? -7.517 -7.820 8.063 1.00 95.00 198 GLN A N 1
ATOM 1556 C CA . GLN A 1 198 ? -8.506 -8.721 8.665 1.00 95.00 198 GLN A CA 1
ATOM 1557 C C . GLN A 1 198 ? -7.986 -9.397 9.946 1.00 95.00 198 GLN A C 1
ATOM 1559 O O . GLN A 1 198 ? -8.788 -9.755 10.805 1.00 95.00 198 GLN A O 1
ATOM 1564 N N . ALA A 1 199 ? -6.673 -9.616 10.050 1.00 92.88 199 ALA A N 1
ATOM 1565 C CA . ALA A 1 199 ? -6.045 -10.281 11.189 1.00 92.88 199 ALA A CA 1
ATOM 1566 C C . ALA A 1 199 ? -5.696 -9.335 12.356 1.00 92.88 199 ALA A C 1
ATOM 1568 O O . ALA A 1 199 ? -5.349 -9.830 13.430 1.00 92.88 199 ALA A O 1
ATOM 1569 N N . MET A 1 200 ? -5.760 -8.015 12.141 1.00 90.12 200 MET A N 1
ATOM 1570 C CA . MET A 1 200 ? -5.588 -6.973 13.168 1.00 90.12 200 MET A CA 1
ATOM 1571 C C . MET A 1 200 ? -6.850 -6.816 14.020 1.00 90.12 200 MET A C 1
ATOM 1573 O O . MET A 1 200 ? -6.699 -6.687 15.257 1.00 90.12 200 MET A O 1
#

Radius of gyration: 22.3 Å; Cα contacts (8 Å, |Δi|>4): 222; chains: 1; bounding box: 48×36×62 Å

Organism: NCBI:txid412755

Sequence (200 aa):
MKISTVRPKPTKDSVGYAFDYLVMVKNPDCYEADEVQIDEIYAVMIEEQSTALALYEGGELNALREVPLEDMDRLKADPVLSKELYIAPRLCTYYYGFNNEKFPFDNPLVRKAFASAIDRETLIATVTKGEQKPATTFSCPGIFGWVDPAEEIGHPFNVERARDFLAQAGYPGGKGFPAVTLMFNTSESHRKIAQVIQAM

InterPro domains:
  IPR000914 Solute-binding protein family 5 domain [PF00496] (20-200)
  IPR039424 Solute-binding protein family 5 [PTHR30290] (21-199)

Foldseek 3Di:
DDWDQDDDDDDPPDPDDPFGWTKDAQDCPDPPSVVDPDGIDTGGDDLALQVVVVCVVVVVDVDDPDHAQVCLVVQCPDPPSVVVDDQDDDQADDDDDDPCVDPPNVDVLLVLLLQQQDPQVCCCVPGNVRPDDDDQDGGDPPDPVDDDCVVVHHHHHDNVSSQVSCVVSVQRVNNPPDDDDDDDPRHNSVVRSVVVSVVD

Mean predicted aligned error: 6.52 Å

Nearest PDB structures (foldseek):
  8arn-assembly1_A  TM=8.814E-01  e=8.738E-08  Bacillus subtilis subsp. subtilis str. 168
  1b52-assembly1_A  TM=8.402E-01  e=3.435E-07  Salmonella enterica subsp. enterica serovar Typhimurium
  3zs6-assembly1_A  TM=8.433E-01  e=1.732E-06  Burkholderia pseudomallei
  6hlx-assembly1_A  TM=7.427E-01  e=2.516E-05  Agrobacterium tumefaciens